Protein AF-A0A958XGV5-F1 (afdb_monomer_lite)

Sequence (196 aa):
MENMLNYFSEVTLFGKSAILPIMLLLLAINLGLTLIHSLQEMKGKLWRYFGAIAGVKIPDSLGFVVFFVLLTLTLWTIGWLAITGNLLFWQLGNSIGLGAVGAVIGARLSDSYFSHIKLDREHYRPNPGLSSTPYYIAEAILLSIVFFPGIIDNLLPVFLGFLSTGLLFILVLPVIGLFRGVAGQERWNPGEPMPF

Radius of gyration: 18.08 Å; chains: 1; bounding box: 47×29×52 Å

pLDDT: mean 95.77, std 3.65, range [76.56, 98.69]

Foldseek 3Di:
DVLQLVLLCQQFPDHSVCRVVVLVVQLCLQLVLLVVQLVLCLVVLLVLLLCQQLQFDDDNVRSCCVSRVVSSVVSSQLSCCLSRCDDPPHRHPSLRNLLSLLLLLLQLQLCQVLQEPVVVVLQSPDRRRNVSNVSSNVSSVVSCNGRVRNCVVRVPSSNNSNVVNNVVSVCSSVVSNVCCVPGGHHHDDHNDDRDD

Structure (mmCIF, N/CA/C/O backbone):
data_AF-A0A958XGV5-F1
#
_entry.id   AF-A0A958XGV5-F1
#
loop_
_atom_site.group_PDB
_atom_site.id
_atom_site.type_symbol
_atom_site.label_atom_id
_atom_site.label_alt_id
_atom_site.label_comp_id
_atom_site.label_asym_id
_atom_site.label_entity_id
_atom_site.label_seq_id
_atom_site.pdbx_PDB_ins_code
_atom_site.Cartn_x
_atom_site.Cartn_y
_atom_site.Cartn_z
_atom_site.occupancy
_atom_site.B_iso_or_equiv
_atom_site.auth_seq_id
_atom_site.auth_comp_id
_atom_site.auth_asym_id
_atom_site.auth_atom_id
_atom_site.pdbx_PDB_model_num
ATOM 1 N N . MET A 1 1 ? -23.077 5.797 11.724 1.00 83.88 1 MET A N 1
ATOM 2 C CA . MET A 1 1 ? -21.985 6.278 12.601 1.00 83.88 1 MET A CA 1
ATOM 3 C C . MET A 1 1 ? -21.816 5.370 13.805 1.00 83.88 1 MET A C 1
ATOM 5 O O . MET A 1 1 ? -20.715 4.886 13.994 1.00 83.88 1 MET A O 1
ATOM 9 N N . GLU A 1 2 ? -22.887 5.063 14.539 1.00 89.56 2 GLU A N 1
ATOM 10 C CA . GLU A 1 2 ? -22.873 4.113 15.666 1.00 89.56 2 GLU A CA 1
ATOM 11 C C . GLU A 1 2 ? -22.195 2.772 15.338 1.00 89.56 2 GLU A C 1
ATOM 13 O O . GLU A 1 2 ? -21.255 2.389 16.020 1.00 89.56 2 GLU A O 1
ATOM 18 N N . ASN A 1 3 ? -22.557 2.140 14.219 1.00 89.06 3 ASN A N 1
ATOM 19 C CA . ASN A 1 3 ? -21.935 0.887 13.772 1.00 89.06 3 ASN A CA 1
ATOM 20 C C . ASN A 1 3 ? -20.406 0.965 13.601 1.00 89.06 3 ASN A C 1
ATOM 22 O O . ASN A 1 3 ? -19.710 0.032 13.983 1.00 89.06 3 ASN A O 1
ATOM 26 N N . MET A 1 4 ? -19.880 2.081 13.076 1.00 91.25 4 MET A N 1
ATOM 27 C CA . MET A 1 4 ? -18.428 2.277 12.916 1.00 91.25 4 MET A CA 1
ATOM 28 C C . MET A 1 4 ? -17.739 2.408 14.274 1.00 91.25 4 MET A C 1
ATOM 30 O O . MET A 1 4 ? -16.666 1.856 14.486 1.00 91.25 4 MET A O 1
ATOM 34 N N . LEU A 1 5 ? -18.373 3.129 15.204 1.00 91.81 5 LEU A N 1
ATOM 35 C CA . LEU A 1 5 ? -17.848 3.309 16.555 1.00 91.81 5 LEU A CA 1
ATOM 36 C C . LEU A 1 5 ? -17.866 1.990 17.334 1.00 91.81 5 LEU A C 1
ATOM 38 O O . LEU A 1 5 ? -16.909 1.707 18.047 1.00 91.81 5 LEU A O 1
ATOM 42 N N . ASN A 1 6 ? -18.914 1.179 17.165 1.00 92.12 6 ASN A N 1
ATOM 43 C CA . ASN A 1 6 ? -19.012 -0.146 17.775 1.00 92.12 6 ASN A CA 1
ATOM 44 C C . ASN A 1 6 ? -17.927 -1.079 17.230 1.00 92.12 6 ASN A C 1
ATOM 46 O O . ASN A 1 6 ? -17.148 -1.597 18.025 1.00 92.12 6 ASN A O 1
ATOM 50 N N . TYR A 1 7 ? -17.793 -1.190 15.902 1.00 93.12 7 TYR A N 1
ATOM 51 C CA . TYR A 1 7 ? -16.706 -1.948 15.273 1.00 93.12 7 TYR A CA 1
ATOM 52 C C . TYR A 1 7 ? -15.342 -1.519 15.825 1.00 93.12 7 TYR A C 1
ATOM 54 O O . TYR A 1 7 ? -14.603 -2.343 16.355 1.00 93.12 7 TYR A O 1
ATOM 62 N N . PHE A 1 8 ? -15.029 -0.220 15.781 1.00 92.06 8 PHE A N 1
ATOM 63 C CA . PHE A 1 8 ? -13.738 0.287 16.245 1.00 92.06 8 PHE A CA 1
ATOM 64 C C . PHE A 1 8 ? -13.510 0.005 17.738 1.00 92.06 8 PHE A C 1
ATOM 66 O O . PHE A 1 8 ? -12.389 -0.300 18.138 1.00 92.06 8 PHE A O 1
ATOM 73 N N . SER A 1 9 ? -14.562 0.064 18.563 1.00 94.00 9 SER A N 1
ATOM 74 C CA . SER A 1 9 ? -14.492 -0.276 19.993 1.00 94.00 9 SER A CA 1
ATOM 75 C C . SER A 1 9 ? -14.148 -1.738 20.252 1.00 94.00 9 SER A C 1
ATOM 77 O O . SER A 1 9 ? -13.501 -2.043 21.246 1.00 94.00 9 SER A O 1
ATOM 79 N N . GLU A 1 10 ? -14.603 -2.631 19.374 1.00 94.19 10 GLU A N 1
ATOM 80 C CA . GLU A 1 10 ? -14.446 -4.075 19.532 1.00 94.19 10 GLU A CA 1
ATOM 81 C C . GLU A 1 10 ? -13.061 -4.545 19.093 1.00 94.19 10 GLU A C 1
ATOM 83 O O . GLU A 1 10 ? -12.522 -5.487 19.664 1.00 94.19 10 GLU A O 1
ATOM 88 N N . VAL A 1 11 ? -12.481 -3.898 18.078 1.00 95.12 11 VAL A N 1
ATOM 89 C CA . VAL A 1 11 ? -11.257 -4.387 17.428 1.00 95.12 11 VAL A CA 1
ATOM 90 C C . VAL A 1 11 ? -9.989 -3.617 17.807 1.00 95.12 11 VAL A C 1
ATOM 92 O O . VAL A 1 11 ? -8.900 -3.998 17.374 1.00 95.12 11 VAL A O 1
ATOM 95 N N . THR A 1 12 ? -10.098 -2.542 18.596 1.00 95.62 12 THR A N 1
ATOM 96 C CA . THR A 1 12 ? -8.954 -1.695 18.980 1.00 95.62 12 THR A CA 1
ATOM 97 C C . THR A 1 12 ? -8.710 -1.654 20.485 1.00 95.62 12 THR A C 1
ATOM 99 O O . THR A 1 12 ? -9.546 -2.051 21.289 1.00 95.62 12 THR A O 1
ATOM 102 N N . LEU A 1 13 ? -7.544 -1.137 20.884 1.00 94.31 13 LEU A N 1
ATOM 103 C CA . LEU A 1 13 ? -7.162 -0.975 22.294 1.00 94.31 13 LEU A CA 1
ATOM 104 C C . LEU A 1 13 ? -7.898 0.153 23.041 1.00 94.31 13 LEU A C 1
ATOM 106 O O . LEU A 1 13 ? -7.651 0.364 24.229 1.00 94.31 13 LEU A O 1
ATOM 110 N N . PHE A 1 14 ? -8.762 0.917 22.366 1.00 91.25 14 PHE A N 1
ATOM 111 C CA . PHE A 1 14 ? -9.361 2.124 22.929 1.00 91.25 14 PHE A CA 1
ATOM 112 C C . PHE A 1 14 ? -10.771 1.889 23.475 1.00 91.25 14 PHE A C 1
ATOM 114 O O . PHE A 1 14 ? -11.653 1.364 22.802 1.00 91.25 14 PHE A O 1
ATOM 121 N N . GLY A 1 15 ? -11.008 2.376 24.695 1.00 80.50 15 GLY A N 1
ATOM 122 C CA . GLY A 1 15 ? -12.342 2.417 25.293 1.00 80.50 15 GLY A CA 1
ATOM 123 C C . GLY A 1 15 ? -13.256 3.468 24.648 1.00 80.50 15 GLY A C 1
ATOM 124 O O . GLY A 1 15 ? -12.800 4.422 24.016 1.00 80.50 15 GLY A O 1
ATOM 125 N N . LYS A 1 16 ? -14.569 3.329 24.880 1.00 81.31 16 LYS A N 1
ATOM 126 C CA . LYS A 1 16 ? -15.649 4.104 24.230 1.00 81.31 16 LYS A CA 1
ATOM 127 C C . LYS A 1 16 ? -15.488 5.632 24.248 1.00 81.31 16 LYS A C 1
ATOM 129 O O . LYS A 1 16 ? -15.964 6.293 23.330 1.00 81.31 16 LYS A O 1
ATOM 134 N N . SER A 1 17 ? -14.821 6.200 25.252 1.00 83.19 17 SER A N 1
ATOM 135 C CA . SER A 1 17 ? -14.686 7.653 25.427 1.00 83.19 17 SER A CA 1
ATOM 136 C C . SER A 1 17 ? -13.740 8.336 24.429 1.00 83.19 17 SER A C 1
ATOM 138 O O . SER A 1 17 ? -13.876 9.538 24.217 1.00 83.19 17 SER A O 1
ATOM 140 N N . ALA A 1 18 ? -12.811 7.605 23.799 1.00 85.00 18 ALA A N 1
ATOM 141 C CA . ALA A 1 18 ? -11.801 8.180 22.899 1.00 85.00 18 ALA A CA 1
ATOM 142 C C . ALA A 1 18 ? -11.912 7.705 21.436 1.00 85.00 18 ALA A C 1
ATOM 144 O O . ALA A 1 18 ? -11.101 8.090 20.598 1.00 85.00 18 ALA A O 1
ATOM 145 N N . ILE A 1 19 ? -12.922 6.897 21.102 1.00 90.81 19 ILE A N 1
ATOM 146 C CA . ILE A 1 19 ? -13.016 6.210 19.804 1.00 90.81 19 ILE A CA 1
ATOM 147 C C . ILE A 1 19 ? -13.096 7.173 18.629 1.00 90.81 19 ILE A C 1
ATOM 149 O O . ILE A 1 19 ? -12.303 7.070 17.701 1.00 90.81 19 ILE A O 1
ATOM 153 N N . LEU A 1 20 ? -14.046 8.109 18.655 1.00 92.44 20 LEU A N 1
ATOM 154 C CA . LEU A 1 20 ? -14.273 9.003 17.523 1.00 92.44 20 LEU A CA 1
ATOM 155 C C . LEU A 1 20 ? -13.036 9.855 17.180 1.00 92.44 20 LEU A C 1
ATOM 157 O O . LEU A 1 20 ? -12.627 9.819 16.019 1.00 92.44 20 LEU A O 1
ATOM 161 N N . PRO A 1 21 ? -12.406 10.592 18.121 1.00 94.31 21 PRO A N 1
ATOM 162 C CA . PRO A 1 21 ? -11.239 11.403 17.777 1.00 94.31 21 PRO A CA 1
ATOM 163 C C . PRO A 1 21 ? -10.060 10.555 17.288 1.00 94.31 21 PRO A C 1
ATOM 165 O O . PRO A 1 21 ? -9.367 10.965 16.361 1.00 94.31 21 PRO A O 1
ATOM 168 N N . ILE A 1 22 ? -9.855 9.360 17.848 1.00 95.25 22 ILE A N 1
ATOM 169 C CA . ILE A 1 22 ? -8.765 8.474 17.428 1.00 95.25 22 ILE A CA 1
ATOM 170 C C . ILE A 1 22 ? -9.035 7.876 16.047 1.00 95.25 22 ILE A C 1
ATOM 172 O O . ILE A 1 22 ? -8.149 7.878 15.198 1.00 95.25 22 ILE A O 1
ATOM 176 N N . MET A 1 23 ? -10.258 7.414 15.790 1.00 95.38 23 MET A N 1
ATOM 177 C CA . MET A 1 23 ? -10.666 6.904 14.483 1.00 95.38 23 MET A CA 1
ATOM 178 C C . MET A 1 23 ? -10.478 7.974 13.399 1.00 95.38 23 MET A C 1
ATOM 180 O O . MET A 1 23 ? -9.897 7.698 12.351 1.00 95.38 23 MET A O 1
ATOM 184 N N . LEU A 1 24 ? -10.905 9.215 13.663 1.00 96.31 24 LEU A N 1
ATOM 185 C CA . LEU A 1 24 ? -10.706 10.341 12.745 1.00 96.31 24 LEU A CA 1
ATOM 186 C C . LEU A 1 24 ? -9.222 10.662 12.534 1.00 96.31 24 LEU A C 1
ATOM 188 O O . LEU A 1 24 ? -8.815 10.925 11.404 1.00 96.31 24 LEU A O 1
ATOM 192 N N . LEU A 1 25 ? -8.409 10.607 13.592 1.00 96.94 25 LEU A N 1
ATOM 193 C CA . LEU A 1 25 ? -6.965 10.807 13.493 1.00 96.94 25 LEU A CA 1
ATOM 194 C C . LEU A 1 25 ? -6.309 9.735 12.615 1.00 96.94 25 LEU A C 1
ATOM 196 O O . LEU A 1 25 ? -5.512 10.070 11.744 1.00 96.94 25 LEU A O 1
ATOM 200 N N . LEU A 1 26 ? -6.665 8.462 12.796 1.00 97.56 26 LEU A N 1
ATOM 201 C CA . LEU A 1 26 ? -6.140 7.367 11.980 1.00 97.56 26 LEU A CA 1
ATOM 202 C C . LEU A 1 26 ? -6.561 7.501 10.516 1.00 97.56 26 LEU A C 1
ATOM 204 O O . LEU A 1 26 ? -5.730 7.301 9.636 1.00 97.56 26 LEU A O 1
ATOM 208 N N . LEU A 1 27 ? -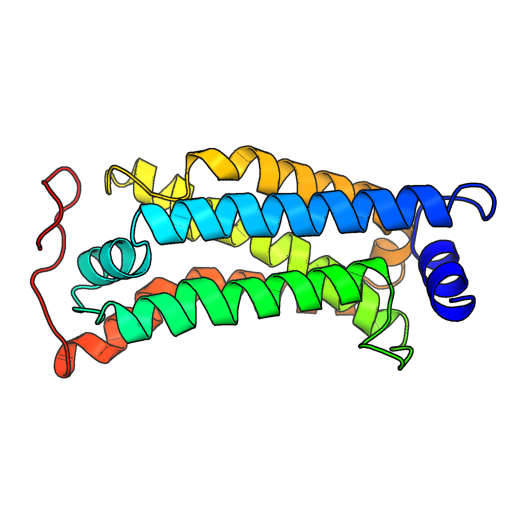7.811 7.895 10.245 1.00 97.12 27 LEU A N 1
ATOM 209 C CA . LEU A 1 27 ? -8.273 8.174 8.881 1.00 97.12 27 LEU A CA 1
ATOM 210 C C . LEU A 1 27 ? -7.487 9.327 8.248 1.00 97.12 27 LEU A C 1
ATOM 212 O O . LEU A 1 27 ? -7.086 9.231 7.090 1.00 97.12 27 LEU A O 1
ATOM 216 N N . ALA A 1 28 ? -7.240 10.400 9.003 1.00 97.81 28 ALA A N 1
ATOM 217 C CA . ALA A 1 28 ? -6.467 11.541 8.529 1.00 97.81 28 ALA A CA 1
ATOM 218 C C . ALA A 1 28 ? -5.004 11.165 8.245 1.00 97.81 28 ALA A C 1
ATOM 220 O O . ALA A 1 28 ? -4.473 11.551 7.204 1.00 97.81 28 ALA A O 1
ATOM 221 N N . ILE A 1 29 ? -4.371 10.381 9.126 1.00 97.62 29 ILE A N 1
ATOM 222 C CA . ILE A 1 29 ? -3.016 9.851 8.920 1.00 97.62 29 ILE A CA 1
ATOM 223 C C . ILE A 1 29 ? -2.989 8.964 7.673 1.00 97.62 29 ILE A C 1
ATOM 225 O O . ILE A 1 29 ? -2.165 9.189 6.790 1.00 97.62 29 ILE A O 1
ATOM 229 N N . ASN A 1 30 ? -3.914 8.011 7.558 1.00 97.69 30 ASN A N 1
ATOM 230 C CA . ASN A 1 30 ? -3.960 7.081 6.435 1.00 97.69 30 ASN A CA 1
ATOM 231 C C . ASN A 1 30 ? -4.154 7.789 5.091 1.00 97.69 30 ASN A C 1
ATOM 233 O O . ASN A 1 30 ? -3.421 7.525 4.133 1.00 97.69 30 ASN A O 1
ATOM 237 N N . LEU A 1 31 ? -5.097 8.732 5.025 1.00 97.12 31 LEU A N 1
ATOM 238 C CA . LEU A 1 31 ? -5.315 9.544 3.834 1.00 97.12 31 LEU A CA 1
ATOM 239 C C . LEU A 1 31 ? -4.086 10.405 3.525 1.00 97.12 31 LEU A C 1
ATOM 241 O O . LEU A 1 31 ? -3.622 10.419 2.388 1.00 97.12 31 LEU A O 1
ATOM 245 N N . GLY A 1 32 ? -3.536 11.089 4.531 1.00 97.62 32 GLY A N 1
ATOM 246 C CA . GLY A 1 32 ? -2.370 11.954 4.377 1.00 97.62 32 GLY A CA 1
ATOM 247 C C . GLY A 1 32 ? -1.156 11.203 3.833 1.00 97.62 32 GLY A C 1
ATOM 248 O O . GLY A 1 32 ? -0.550 11.646 2.860 1.00 97.62 32 GLY A O 1
ATOM 249 N N . LEU A 1 33 ? -0.835 10.039 4.398 1.00 96.62 33 LEU A N 1
ATOM 250 C CA . LEU A 1 33 ? 0.288 9.214 3.949 1.00 96.62 33 LEU A CA 1
ATOM 251 C C . LEU A 1 33 ? 0.056 8.614 2.563 1.00 96.62 33 LEU A C 1
ATOM 253 O O . LEU A 1 33 ? 0.976 8.607 1.745 1.00 96.62 33 LEU A O 1
ATOM 257 N N . THR A 1 34 ? -1.169 8.166 2.269 1.00 96.56 34 THR A N 1
ATOM 258 C CA . THR A 1 34 ? -1.538 7.702 0.924 1.00 96.56 34 THR A CA 1
ATOM 259 C C . THR A 1 34 ? -1.317 8.815 -0.099 1.00 96.56 34 THR A C 1
ATOM 261 O O . THR A 1 34 ? -0.608 8.609 -1.076 1.00 96.56 34 THR A O 1
ATOM 264 N N . LEU A 1 35 ? -1.823 10.025 0.161 1.00 96.31 35 LEU A N 1
ATOM 265 C CA . LEU A 1 35 ? -1.662 11.164 -0.744 1.00 96.31 35 LEU A CA 1
ATOM 266 C C . LEU A 1 35 ? -0.204 11.603 -0.895 1.00 96.31 35 LEU A C 1
ATOM 268 O O . LEU A 1 35 ? 0.230 11.850 -2.016 1.00 96.31 35 LEU A O 1
ATOM 272 N N . ILE A 1 36 ? 0.557 11.706 0.200 1.00 96.25 36 ILE A N 1
ATOM 273 C CA . ILE A 1 36 ? 1.977 12.091 0.151 1.00 96.25 36 ILE A CA 1
ATOM 274 C C . ILE A 1 36 ? 2.740 11.147 -0.774 1.00 96.25 36 ILE A C 1
ATOM 276 O O . ILE A 1 36 ? 3.421 11.605 -1.690 1.00 96.25 36 ILE A O 1
ATOM 280 N N . HIS A 1 37 ? 2.595 9.845 -0.555 1.00 96.25 37 HIS A N 1
ATOM 281 C CA . HIS A 1 37 ? 3.283 8.831 -1.336 1.00 96.25 37 HIS A CA 1
ATOM 282 C C . HIS A 1 37 ? 2.832 8.835 -2.801 1.00 96.25 37 HIS A C 1
ATOM 284 O O . HIS A 1 37 ? 3.659 9.017 -3.690 1.00 96.25 37 HIS A O 1
ATOM 290 N N . SER A 1 38 ? 1.524 8.781 -3.075 1.00 95.69 38 SER A N 1
ATOM 291 C CA . SER A 1 38 ? 1.015 8.781 -4.451 1.00 95.69 38 SER A CA 1
ATOM 292 C C . SER A 1 38 ? 1.407 10.050 -5.219 1.00 95.69 38 SER A C 1
ATOM 294 O O . SER A 1 38 ? 1.725 9.988 -6.406 1.00 95.69 38 SER A O 1
ATOM 296 N N . LEU A 1 39 ? 1.462 11.215 -4.562 1.00 96.88 39 LEU A N 1
ATOM 297 C CA . LEU A 1 39 ? 1.946 12.451 -5.186 1.00 96.88 39 LEU A CA 1
ATOM 298 C C . LEU A 1 39 ? 3.455 12.421 -5.464 1.00 96.88 39 LEU A C 1
ATOM 300 O O . LEU A 1 39 ? 3.885 12.972 -6.481 1.00 96.88 39 LEU A O 1
ATOM 304 N N . GLN A 1 40 ? 4.265 11.815 -4.590 1.00 96.06 40 GLN A N 1
ATOM 305 C CA . GLN A 1 40 ? 5.700 11.622 -4.835 1.00 96.06 40 GLN A CA 1
ATOM 306 C C . GLN A 1 40 ? 5.931 10.710 -6.044 1.00 96.06 40 GLN A C 1
ATOM 308 O O . GLN A 1 40 ? 6.666 11.076 -6.964 1.00 96.06 40 GLN A O 1
ATOM 313 N N . GLU A 1 41 ? 5.238 9.576 -6.094 1.00 95.75 41 GLU A N 1
ATOM 314 C CA . GLU A 1 41 ? 5.326 8.613 -7.191 1.00 95.75 41 GLU A CA 1
ATOM 315 C C . GLU A 1 41 ? 4.833 9.183 -8.521 1.00 95.75 41 GLU A C 1
ATOM 317 O O . GLU A 1 41 ? 5.461 8.969 -9.560 1.00 95.75 41 GLU A O 1
ATOM 322 N N . MET A 1 42 ? 3.753 9.970 -8.497 1.00 96.94 42 MET A N 1
ATOM 323 C CA . MET A 1 42 ? 3.256 10.682 -9.672 1.00 96.94 42 MET A CA 1
ATOM 324 C C . MET A 1 42 ? 4.290 11.681 -10.197 1.00 96.94 42 MET A C 1
ATOM 326 O O . MET A 1 42 ? 4.569 11.707 -11.397 1.00 96.94 42 MET A O 1
ATOM 330 N N . LYS A 1 43 ? 4.884 12.496 -9.313 1.00 96.44 43 LYS A N 1
ATOM 331 C CA . LYS A 1 43 ? 5.908 13.482 -9.697 1.00 96.44 43 LYS A CA 1
ATOM 332 C C . LYS A 1 43 ? 7.156 12.815 -10.271 1.00 96.44 43 LYS A C 1
ATOM 334 O O . LYS A 1 43 ? 7.699 13.305 -11.257 1.00 96.44 43 LYS A O 1
ATOM 339 N N . GLY A 1 44 ? 7.589 11.700 -9.684 1.00 95.19 44 GLY A N 1
ATOM 340 C CA . GLY A 1 44 ? 8.731 10.923 -10.169 1.00 95.19 44 GLY A CA 1
ATOM 341 C C . GLY A 1 44 ? 8.401 9.926 -11.282 1.00 95.19 44 GLY A C 1
ATOM 342 O O . GLY A 1 44 ? 9.292 9.199 -11.711 1.00 95.19 44 GLY A O 1
ATOM 343 N N . LYS A 1 45 ? 7.148 9.888 -11.762 1.00 96.88 45 LYS A N 1
ATOM 344 C CA . LYS A 1 45 ? 6.660 8.977 -12.808 1.00 96.88 45 LYS A CA 1
ATOM 345 C C . LYS A 1 45 ? 7.047 7.516 -12.546 1.00 96.88 45 LYS A C 1
ATOM 347 O O . LYS A 1 45 ? 7.669 6.878 -13.397 1.00 96.88 45 LYS A O 1
ATOM 352 N N . LEU A 1 46 ? 6.659 6.976 -11.389 1.00 96.88 46 LEU A N 1
ATOM 353 C CA . LEU A 1 46 ? 7.009 5.616 -10.944 1.00 96.88 46 LEU A CA 1
ATOM 354 C C . LEU A 1 46 ? 6.765 4.530 -12.007 1.00 96.88 46 LEU A C 1
ATOM 356 O O . LEU A 1 46 ? 7.556 3.603 -12.151 1.00 96.88 46 LEU A O 1
ATOM 360 N N . TRP A 1 47 ? 5.714 4.660 -12.816 1.00 97.44 47 TRP A N 1
ATOM 361 C CA . TRP A 1 47 ? 5.448 3.718 -13.906 1.00 97.44 47 TRP A CA 1
ATOM 362 C C . TRP A 1 47 ? 6.585 3.645 -14.933 1.00 97.44 47 TRP A C 1
ATOM 364 O O . TRP A 1 47 ? 6.885 2.565 -15.433 1.00 97.44 47 TRP A O 1
ATOM 374 N N . ARG A 1 48 ? 7.255 4.763 -15.243 1.00 97.25 48 ARG A N 1
ATOM 375 C CA . ARG A 1 48 ? 8.440 4.757 -16.114 1.00 97.25 48 ARG A CA 1
ATOM 376 C C . ARG A 1 48 ? 9.616 4.093 -15.422 1.00 97.25 48 ARG A C 1
ATOM 378 O O . ARG A 1 48 ? 10.311 3.318 -16.061 1.00 97.25 48 ARG A O 1
ATOM 385 N N . TYR A 1 49 ? 9.787 4.357 -14.128 1.00 97.81 49 TYR A N 1
ATOM 386 C CA . TYR A 1 49 ? 10.825 3.742 -13.304 1.00 97.81 49 TYR A CA 1
ATOM 387 C C . TYR A 1 49 ? 10.697 2.207 -13.306 1.00 97.81 49 TYR A C 1
ATOM 389 O O . TYR A 1 49 ? 11.627 1.510 -13.706 1.00 97.81 49 TYR A O 1
ATOM 397 N N . PHE A 1 50 ? 9.519 1.661 -12.986 1.00 97.81 50 PHE A N 1
ATOM 398 C CA . PHE A 1 50 ? 9.287 0.213 -13.056 1.00 97.81 50 PHE A CA 1
ATOM 399 C C . PHE A 1 5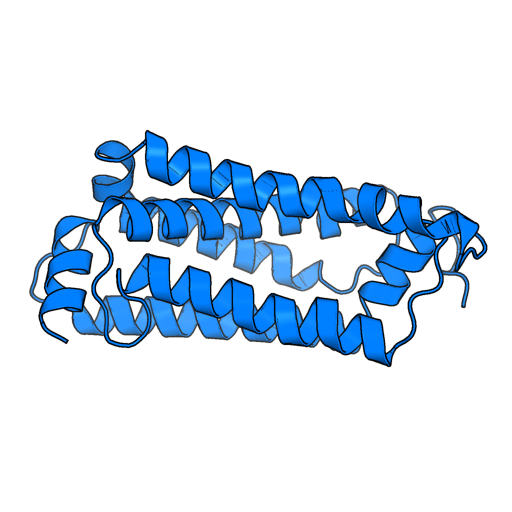0 ? 9.318 -0.337 -14.479 1.00 97.81 50 PHE A C 1
ATOM 401 O O . PHE A 1 50 ? 9.852 -1.421 -14.708 1.00 97.81 50 PHE A O 1
ATOM 408 N N . GLY A 1 51 ? 8.778 0.409 -15.444 1.00 97.81 51 GLY A N 1
ATOM 409 C CA . GLY A 1 51 ? 8.842 0.052 -16.855 1.00 97.81 51 GLY A CA 1
ATOM 410 C C . GLY A 1 51 ? 10.282 -0.100 -17.346 1.00 97.81 51 GLY A C 1
ATOM 411 O O . GLY A 1 51 ? 10.616 -1.094 -17.984 1.00 97.81 51 GLY A O 1
ATOM 412 N N . ALA A 1 52 ? 11.175 0.823 -16.993 1.00 97.69 52 ALA A N 1
ATOM 413 C CA . ALA A 1 52 ? 12.593 0.763 -17.336 1.00 97.69 52 ALA A CA 1
ATOM 414 C C . ALA A 1 52 ? 13.274 -0.477 -16.734 1.00 97.69 52 ALA A C 1
ATOM 416 O O . ALA A 1 52 ? 13.965 -1.200 -17.448 1.00 97.69 52 ALA A O 1
ATOM 417 N N . ILE A 1 53 ? 13.001 -0.796 -15.465 1.00 97.88 53 ILE A N 1
ATOM 418 C CA . ILE A 1 53 ? 13.525 -2.006 -14.806 1.00 97.88 53 ILE A CA 1
ATOM 419 C C . ILE A 1 53 ? 13.020 -3.280 -15.504 1.00 97.88 53 ILE A C 1
ATOM 421 O O . ILE A 1 53 ? 13.791 -4.191 -15.810 1.00 97.88 53 ILE A O 1
ATOM 425 N N . ALA A 1 54 ? 11.724 -3.345 -15.814 1.00 97.69 54 ALA A N 1
ATOM 426 C CA . ALA A 1 54 ? 11.118 -4.504 -16.465 1.00 97.69 54 ALA A CA 1
ATOM 427 C C . ALA A 1 54 ? 11.479 -4.628 -17.964 1.00 97.69 54 ALA A C 1
ATOM 429 O O . ALA A 1 54 ? 11.420 -5.727 -18.535 1.00 97.69 54 ALA A O 1
ATOM 430 N N . GLY A 1 55 ? 11.894 -3.528 -18.599 1.00 97.56 55 GLY A N 1
ATOM 431 C CA . GLY A 1 55 ? 12.118 -3.419 -20.043 1.00 97.56 55 GLY A CA 1
ATOM 432 C C . GLY A 1 55 ? 10.824 -3.224 -20.832 1.00 97.56 55 GLY A C 1
ATOM 433 O O . GLY A 1 55 ? 10.677 -3.792 -21.913 1.00 97.56 55 GLY A O 1
ATOM 434 N N . VAL A 1 56 ? 9.872 -2.474 -20.274 1.00 97.62 56 VAL A N 1
ATOM 435 C CA . VAL A 1 56 ? 8.553 -2.185 -20.849 1.00 97.62 56 VAL A CA 1
ATOM 436 C C . VAL A 1 56 ? 8.265 -0.688 -20.829 1.00 97.62 56 VAL A C 1
ATOM 438 O O . VAL A 1 56 ? 8.309 -0.045 -19.784 1.00 97.62 56 VAL A O 1
ATOM 441 N N . LYS A 1 57 ? 7.911 -0.130 -21.984 1.00 96.88 57 LYS A N 1
ATOM 442 C CA . LYS A 1 57 ? 7.509 1.265 -22.126 1.00 96.88 57 LYS A CA 1
ATOM 443 C C . LYS A 1 57 ? 6.050 1.433 -21.718 1.00 96.88 57 LYS A C 1
ATOM 445 O O . LYS A 1 57 ? 5.144 1.055 -22.457 1.00 96.88 57 LYS A O 1
ATOM 450 N N . ILE A 1 58 ? 5.814 2.035 -20.554 1.00 96.88 58 ILE A N 1
ATOM 451 C CA . ILE A 1 58 ? 4.461 2.327 -20.062 1.00 96.88 58 ILE A CA 1
ATOM 452 C C . ILE A 1 58 ? 4.057 3.749 -20.493 1.00 96.88 58 ILE A C 1
ATOM 454 O O . ILE A 1 58 ? 4.723 4.708 -20.090 1.00 96.88 58 ILE A O 1
ATOM 458 N N . PRO A 1 59 ? 2.982 3.925 -21.289 1.00 96.50 59 PRO A N 1
ATOM 459 C CA . PRO A 1 59 ? 2.481 5.249 -21.657 1.00 96.50 59 PRO A CA 1
ATOM 460 C C . PRO A 1 59 ? 2.076 6.073 -20.430 1.00 96.50 59 PRO A C 1
ATOM 462 O O . PRO A 1 59 ? 1.482 5.534 -19.499 1.00 96.50 59 PRO A O 1
ATOM 465 N N . ASP A 1 60 ? 2.322 7.388 -20.449 1.00 96.94 60 ASP A N 1
ATOM 466 C CA . ASP A 1 60 ? 2.049 8.256 -19.290 1.00 96.94 60 ASP A CA 1
ATOM 467 C C . ASP A 1 60 ? 0.574 8.273 -18.879 1.00 96.94 60 ASP A C 1
ATOM 469 O O . ASP A 1 60 ? 0.284 8.303 -17.688 1.00 96.94 60 ASP A O 1
ATOM 473 N N . SER A 1 61 ? -0.356 8.200 -19.833 1.00 97.69 61 SER A N 1
ATOM 474 C CA . SER A 1 61 ? -1.790 8.131 -19.535 1.00 97.69 61 SER A CA 1
ATOM 475 C C . SER A 1 61 ? -2.156 6.852 -18.778 1.00 97.69 61 SER A C 1
ATOM 477 O O . SER A 1 61 ? -2.845 6.915 -17.763 1.00 97.69 61 SER A O 1
ATOM 479 N N . LEU A 1 62 ? -1.657 5.699 -19.234 1.00 97.00 62 LEU A N 1
ATOM 480 C CA . LEU A 1 62 ? -1.886 4.412 -18.577 1.00 97.00 62 LEU A CA 1
ATOM 481 C C . LEU A 1 62 ? -1.208 4.366 -17.205 1.00 97.00 62 LEU A C 1
ATOM 483 O O . LEU A 1 62 ? -1.828 3.967 -16.223 1.00 97.00 62 LEU A O 1
ATOM 487 N N . GLY A 1 63 ? 0.048 4.811 -17.140 1.00 96.50 63 GLY A N 1
ATOM 488 C CA . GLY A 1 63 ? 0.821 4.893 -15.909 1.00 96.50 63 GLY A CA 1
ATOM 489 C C . GLY A 1 63 ? 0.132 5.750 -14.849 1.00 96.50 63 GLY A C 1
ATOM 490 O O . GLY A 1 63 ? -0.049 5.300 -13.723 1.00 96.50 63 GLY A O 1
ATOM 491 N N . PHE A 1 64 ? -0.340 6.939 -15.228 1.00 97.31 64 PHE A N 1
ATOM 492 C CA . PHE A 1 64 ? -1.109 7.818 -14.350 1.00 97.31 64 PHE A CA 1
ATOM 493 C C . PHE A 1 64 ? -2.405 7.159 -13.857 1.00 97.31 64 PHE A C 1
ATOM 495 O O . PHE A 1 64 ? -2.688 7.166 -12.661 1.00 97.31 64 PHE A O 1
ATOM 502 N N . VAL A 1 65 ? -3.191 6.549 -14.747 1.00 98.00 65 VAL A N 1
ATOM 503 C CA . VAL A 1 65 ? -4.448 5.896 -14.346 1.00 98.00 65 VAL A CA 1
ATOM 504 C C . VAL A 1 65 ? -4.186 4.746 -13.370 1.00 98.00 65 VAL A C 1
ATOM 506 O O . VAL A 1 65 ? -4.838 4.673 -12.334 1.00 98.00 65 VAL A O 1
ATOM 509 N N . VAL A 1 66 ? -3.227 3.867 -13.662 1.00 95.88 66 VAL A N 1
ATOM 510 C CA . VAL A 1 66 ? -2.987 2.659 -12.859 1.00 95.88 66 VAL A CA 1
ATOM 511 C C . VAL A 1 66 ? -2.249 2.974 -11.558 1.00 95.88 66 VAL A C 1
ATOM 513 O O . VAL A 1 66 ? -2.739 2.640 -10.481 1.00 95.88 66 VAL A O 1
ATOM 516 N N . PHE A 1 67 ? -1.088 3.626 -11.641 1.00 94.94 67 PHE A N 1
ATOM 517 C CA . PHE A 1 67 ? -0.200 3.816 -10.490 1.00 94.94 67 PHE A CA 1
ATOM 518 C C . PHE A 1 67 ? -0.602 4.991 -9.609 1.00 94.94 67 PHE A C 1
ATOM 520 O O . PHE A 1 67 ? -0.312 4.974 -8.421 1.00 94.94 67 PHE A O 1
ATOM 527 N N . PHE A 1 68 ? -1.276 6.004 -10.157 1.00 95.75 68 PHE A N 1
ATOM 528 C CA . PHE A 1 68 ? -1.763 7.114 -9.346 1.00 95.75 68 PHE A CA 1
ATOM 529 C C . PHE A 1 68 ? -3.237 6.933 -8.997 1.00 95.75 68 PHE A C 1
ATOM 531 O O . PHE A 1 68 ? -3.556 6.705 -7.834 1.00 95.75 68 PHE A O 1
ATOM 538 N N . VAL A 1 69 ? -4.147 6.987 -9.973 1.00 97.50 69 VAL A N 1
ATOM 539 C CA . VAL A 1 69 ? -5.593 7.048 -9.682 1.00 97.50 69 VAL A CA 1
ATOM 540 C C . VAL A 1 69 ? -6.100 5.764 -9.020 1.00 97.50 69 VAL A C 1
ATOM 542 O O . VAL A 1 69 ? -6.637 5.816 -7.912 1.00 97.50 69 VAL A O 1
ATOM 545 N N . LEU A 1 70 ? -5.925 4.612 -9.672 1.00 96.31 70 LEU A N 1
ATOM 546 C CA . LEU A 1 70 ? -6.455 3.339 -9.178 1.00 96.31 70 LEU A CA 1
ATOM 547 C C . LEU A 1 70 ? -5.780 2.911 -7.876 1.00 96.31 70 LEU A C 1
ATOM 549 O O . LEU A 1 70 ? -6.477 2.508 -6.944 1.00 96.31 70 LEU A O 1
ATOM 553 N N . LEU A 1 71 ? -4.454 3.038 -7.779 1.00 94.31 71 LEU A N 1
ATOM 554 C CA . LEU A 1 71 ? -3.728 2.679 -6.562 1.00 94.31 71 LEU A CA 1
ATOM 555 C C . LEU A 1 71 ? -4.119 3.575 -5.376 1.00 94.31 71 LEU A C 1
ATOM 557 O O . LEU A 1 71 ? -4.414 3.048 -4.306 1.00 94.31 71 LEU A O 1
ATOM 561 N N . THR A 1 72 ? -4.226 4.898 -5.569 1.00 96.38 72 THR A N 1
ATOM 562 C CA . THR A 1 72 ? -4.661 5.832 -4.510 1.00 96.38 72 THR A CA 1
ATOM 563 C C . THR A 1 72 ? -6.053 5.477 -4.001 1.00 96.38 72 THR A C 1
ATOM 565 O O . THR A 1 72 ? -6.258 5.346 -2.795 1.00 96.38 72 THR A O 1
ATOM 568 N N . LEU A 1 73 ? -7.015 5.290 -4.911 1.00 97.00 73 LEU A N 1
ATOM 569 C CA . LEU A 1 73 ? -8.390 4.951 -4.542 1.00 97.00 73 LEU A CA 1
ATOM 570 C C . LEU A 1 73 ? -8.472 3.592 -3.844 1.00 97.00 73 LEU A C 1
ATOM 572 O O . LEU A 1 73 ? -9.212 3.451 -2.872 1.00 97.00 73 LEU A O 1
ATOM 576 N N . THR A 1 74 ? -7.696 2.609 -4.303 1.00 96.38 74 THR A N 1
ATOM 577 C CA . THR A 1 74 ? -7.652 1.268 -3.707 1.00 96.38 74 THR A CA 1
ATOM 578 C C . THR A 1 74 ? -7.082 1.317 -2.294 1.00 96.38 74 THR A C 1
ATOM 580 O O . THR A 1 74 ? -7.728 0.845 -1.361 1.00 96.38 74 THR A O 1
ATOM 583 N N . LEU A 1 75 ? -5.912 1.936 -2.106 1.00 95.50 75 LEU A N 1
ATOM 584 C CA . LEU A 1 75 ? -5.266 2.049 -0.796 1.00 95.50 75 LEU A CA 1
ATOM 585 C C . LEU A 1 75 ? -6.121 2.852 0.187 1.00 95.50 75 LEU A C 1
ATOM 587 O O . LEU A 1 75 ? -6.260 2.449 1.340 1.00 95.50 75 LEU A O 1
ATOM 591 N N . TRP A 1 76 ? -6.748 3.937 -0.275 1.00 95.94 76 TRP A N 1
ATOM 592 C CA . TRP A 1 76 ? -7.659 4.720 0.554 1.00 95.94 76 TRP A CA 1
ATOM 593 C C . TRP A 1 76 ? -8.912 3.930 0.940 1.00 95.94 76 TRP A C 1
ATOM 595 O O . TRP A 1 76 ? -9.308 3.945 2.102 1.00 95.94 76 TRP A O 1
ATOM 605 N N . THR A 1 77 ? -9.510 3.189 0.004 1.00 96.31 77 THR A N 1
ATOM 606 C CA . THR A 1 77 ? -10.691 2.358 0.284 1.00 96.31 77 THR A CA 1
ATOM 607 C C . THR A 1 77 ? -10.361 1.256 1.289 1.00 96.31 77 THR A C 1
ATOM 609 O O . THR A 1 77 ? -11.117 1.042 2.232 1.00 96.31 77 THR A O 1
ATOM 612 N N . ILE A 1 78 ? -9.218 0.581 1.140 1.00 97.44 78 ILE A N 1
ATOM 613 C CA . ILE A 1 78 ? -8.776 -0.456 2.083 1.00 97.44 78 ILE A CA 1
ATOM 614 C C . ILE A 1 78 ? -8.458 0.159 3.455 1.00 97.44 78 ILE A C 1
ATOM 616 O O . ILE A 1 78 ? -8.859 -0.401 4.470 1.00 97.44 78 ILE A O 1
ATOM 620 N N . GLY A 1 79 ? -7.808 1.326 3.511 1.00 97.44 79 GLY A N 1
ATOM 621 C CA . GLY A 1 79 ? -7.562 2.048 4.764 1.00 97.44 79 GLY A CA 1
ATOM 622 C C . GLY A 1 79 ? -8.848 2.487 5.465 1.00 97.44 79 GLY A C 1
ATOM 623 O O . GLY A 1 79 ? -9.006 2.293 6.671 1.00 97.44 79 GLY A O 1
ATOM 624 N N . TRP A 1 80 ? -9.814 2.993 4.698 1.00 96.75 80 TRP A N 1
ATOM 625 C CA . TRP A 1 80 ? -11.152 3.309 5.187 1.00 96.75 80 TRP A CA 1
ATOM 626 C C . TRP A 1 80 ? -11.843 2.073 5.770 1.00 96.75 80 TRP A C 1
ATOM 628 O O . TRP A 1 80 ? -12.374 2.133 6.878 1.00 96.75 80 TRP A O 1
ATOM 638 N N . LEU A 1 81 ? -11.809 0.946 5.055 1.00 97.31 81 LEU A N 1
ATOM 639 C CA . LEU A 1 81 ? -12.380 -0.325 5.503 1.00 97.31 81 LEU A CA 1
ATOM 640 C C . LEU A 1 81 ? -11.720 -0.837 6.783 1.00 97.31 81 LEU A C 1
ATOM 642 O O . LEU A 1 81 ? -12.421 -1.240 7.707 1.00 97.31 81 LEU A O 1
ATOM 646 N N . ALA A 1 82 ? -10.391 -0.781 6.848 1.00 97.44 82 ALA A N 1
ATOM 647 C CA . ALA A 1 82 ? -9.611 -1.199 8.005 1.00 97.44 82 ALA A CA 1
ATOM 648 C C . ALA A 1 82 ? -10.032 -0.439 9.268 1.00 97.44 82 ALA A C 1
ATOM 650 O O . ALA A 1 82 ? -10.257 -1.037 10.322 1.00 97.44 82 ALA A O 1
ATOM 651 N N . ILE A 1 83 ? -10.183 0.883 9.137 1.00 96.94 83 ILE A N 1
ATOM 652 C CA . ILE A 1 83 ? -10.451 1.772 10.265 1.00 96.94 83 ILE A CA 1
ATOM 653 C C . ILE A 1 83 ? -11.937 1.813 10.626 1.00 96.94 83 ILE A C 1
ATOM 655 O O . ILE A 1 83 ? -12.271 1.850 11.802 1.00 96.94 83 ILE A O 1
ATOM 659 N N . THR A 1 84 ? -12.849 1.796 9.657 1.00 95.94 84 THR A N 1
ATOM 660 C CA . THR A 1 84 ? -14.285 1.989 9.934 1.00 95.94 84 THR A CA 1
ATOM 661 C C . THR A 1 84 ? -15.094 0.698 9.985 1.00 95.94 84 THR A C 1
ATOM 663 O O . THR A 1 84 ? -16.218 0.726 10.482 1.00 95.94 84 THR A O 1
ATOM 666 N N . GLY A 1 85 ? -14.572 -0.405 9.438 1.00 94.88 85 GLY A N 1
ATOM 667 C CA . GLY A 1 85 ? -15.322 -1.651 9.255 1.00 94.88 85 GLY A CA 1
ATOM 668 C C . GLY A 1 85 ? -16.432 -1.548 8.203 1.00 94.88 85 GLY A C 1
ATOM 669 O O . GLY A 1 85 ? -17.221 -2.476 8.045 1.00 94.88 85 GLY A O 1
ATOM 670 N N . ASN A 1 86 ? -16.515 -0.435 7.466 1.00 94.12 86 ASN A N 1
ATOM 671 C CA . ASN A 1 86 ? -17.627 -0.142 6.569 1.00 94.12 86 ASN A CA 1
ATOM 672 C C . ASN A 1 86 ? -17.165 0.107 5.135 1.00 94.12 86 ASN A C 1
ATOM 674 O O . ASN A 1 86 ? -16.189 0.816 4.902 1.00 94.12 86 ASN A O 1
ATOM 678 N N . LEU A 1 87 ? -17.952 -0.365 4.166 1.00 91.50 87 LEU A N 1
ATOM 679 C CA . LEU A 1 87 ? -17.883 0.109 2.786 1.00 91.50 87 LEU A CA 1
ATOM 680 C C . LEU A 1 87 ? -19.029 1.087 2.547 1.00 91.50 87 LEU A C 1
ATOM 682 O O . LEU A 1 87 ? -20.192 0.684 2.494 1.00 91.50 87 LEU A O 1
ATOM 686 N N . LEU A 1 88 ? -18.711 2.374 2.395 1.00 84.62 88 LEU A N 1
ATOM 687 C CA . LEU A 1 88 ? -19.712 3.437 2.267 1.00 84.62 88 LEU A CA 1
ATOM 688 C C . LEU A 1 88 ? -20.710 3.401 3.446 1.00 84.62 88 LEU A C 1
ATOM 690 O O . LEU A 1 88 ? -20.354 3.732 4.576 1.00 84.62 88 LEU A O 1
ATOM 694 N N . PHE A 1 89 ? -21.948 2.973 3.192 1.00 82.81 89 PHE A N 1
ATOM 695 C CA . PHE A 1 89 ? -23.034 2.898 4.175 1.00 82.81 89 PHE A CA 1
ATOM 696 C C . PHE A 1 89 ? -23.248 1.492 4.759 1.00 82.81 89 PHE A C 1
ATOM 698 O O . PHE A 1 89 ? -24.144 1.307 5.579 1.00 82.81 89 PHE A O 1
ATOM 705 N N . TRP A 1 90 ? -22.462 0.501 4.332 1.00 87.75 90 TRP A N 1
ATOM 706 C CA . TRP A 1 90 ? -22.688 -0.911 4.627 1.00 87.75 90 TRP A CA 1
ATOM 707 C C . TRP A 1 90 ? -21.658 -1.392 5.645 1.00 87.75 90 TRP A C 1
ATOM 709 O O . TRP A 1 90 ? -20.455 -1.285 5.401 1.00 87.75 90 TRP A O 1
ATOM 719 N N . GLN A 1 91 ? -22.130 -1.920 6.777 1.00 89.00 91 GLN A N 1
ATOM 720 C CA . GLN A 1 91 ? -21.254 -2.544 7.764 1.00 89.00 91 GLN A CA 1
ATOM 721 C C . GLN A 1 91 ? -20.808 -3.908 7.261 1.00 89.00 91 GLN A C 1
ATOM 723 O O . GLN A 1 91 ? -21.629 -4.768 6.941 1.00 89.00 91 GLN A O 1
ATOM 728 N N . LEU A 1 92 ? -19.496 -4.086 7.189 1.00 85.75 92 LEU A N 1
ATOM 729 C CA . LEU A 1 92 ? -18.873 -5.340 6.822 1.00 85.75 92 LEU A CA 1
ATOM 730 C C . LEU A 1 92 ? -18.420 -6.006 8.121 1.00 85.75 92 LEU A C 1
ATOM 732 O O . LEU A 1 92 ? -17.909 -5.342 9.018 1.00 85.75 92 LEU A O 1
ATOM 736 N N . GLY A 1 93 ? -18.689 -7.305 8.272 1.00 89.31 93 GLY A N 1
ATOM 737 C CA . GLY A 1 93 ? -18.387 -8.014 9.518 1.00 89.31 93 GLY A CA 1
ATOM 738 C C . GLY A 1 93 ? -16.921 -7.857 9.936 1.00 89.31 93 GLY A C 1
ATOM 739 O O . GLY A 1 93 ? -16.053 -7.644 9.086 1.00 89.31 93 GLY A O 1
ATOM 740 N N . ASN A 1 94 ? -16.639 -8.001 11.234 1.00 94.00 94 ASN A N 1
ATOM 741 C CA . ASN A 1 94 ? -15.328 -7.694 11.823 1.00 94.00 94 ASN A CA 1
ATOM 742 C C . ASN A 1 94 ? -14.158 -8.362 11.080 1.00 94.00 94 ASN A C 1
ATOM 744 O O . ASN A 1 94 ? -13.112 -7.743 10.896 1.00 94.00 94 ASN A O 1
ATOM 748 N N . SER A 1 95 ? -14.352 -9.580 10.564 1.00 96.06 95 SER A N 1
ATOM 749 C CA . SER A 1 95 ? -13.350 -10.294 9.768 1.00 96.06 95 SER A CA 1
ATOM 750 C C . SER A 1 95 ? -12.932 -9.553 8.493 1.00 96.06 95 SER A C 1
ATOM 752 O O . SER A 1 95 ? -11.762 -9.597 8.132 1.00 96.06 95 SER A O 1
ATOM 754 N N . ILE A 1 96 ? -13.845 -8.857 7.809 1.00 96.38 96 ILE A N 1
ATOM 755 C CA . ILE A 1 96 ? -13.513 -8.089 6.599 1.00 96.38 96 ILE A CA 1
ATOM 756 C C . ILE A 1 96 ? -12.724 -6.833 6.970 1.00 96.38 96 ILE A C 1
ATOM 758 O O . ILE A 1 96 ? -11.704 -6.556 6.343 1.00 96.38 96 ILE A O 1
ATOM 762 N N . GLY A 1 97 ? -13.155 -6.103 8.004 1.00 96.88 97 GLY A N 1
ATOM 763 C CA . GLY A 1 97 ? -12.431 -4.928 8.498 1.00 96.88 97 GLY A CA 1
ATOM 764 C C . GLY A 1 97 ? -11.011 -5.279 8.954 1.00 96.88 97 GLY A C 1
ATOM 765 O O . GLY A 1 97 ? -10.043 -4.650 8.534 1.00 96.88 97 GLY A O 1
ATOM 766 N N . LEU A 1 98 ? -10.851 -6.365 9.711 1.00 98.25 98 LEU A N 1
ATOM 767 C CA . LEU A 1 98 ? -9.539 -6.846 10.155 1.00 98.25 98 LEU A CA 1
ATOM 768 C C . LEU A 1 98 ? -8.706 -7.449 9.017 1.00 98.25 98 LEU A C 1
ATOM 770 O O . LEU A 1 98 ? -7.490 -7.261 8.975 1.00 98.25 98 LEU A O 1
ATOM 774 N N . GLY A 1 99 ? -9.342 -8.087 8.034 1.00 98.50 99 GLY A N 1
ATOM 775 C CA . GLY A 1 99 ? -8.680 -8.438 6.779 1.00 98.50 99 GLY A CA 1
ATOM 776 C C . GLY A 1 99 ? -8.137 -7.204 6.056 1.00 98.50 99 GLY A C 1
ATOM 777 O O . GLY A 1 99 ? -6.999 -7.214 5.592 1.00 98.50 99 GLY A O 1
ATOM 778 N N . ALA A 1 100 ? -8.890 -6.103 6.036 1.00 98.44 100 ALA A N 1
ATOM 779 C CA . ALA A 1 100 ? -8.423 -4.837 5.486 1.00 98.44 100 ALA A CA 1
ATOM 780 C C . ALA A 1 100 ? -7.270 -4.230 6.309 1.00 98.44 100 ALA A C 1
ATOM 782 O O . ALA A 1 100 ? -6.324 -3.726 5.710 1.00 98.44 100 ALA A O 1
ATOM 783 N N . VAL A 1 101 ? -7.267 -4.343 7.647 1.00 98.62 101 VAL A N 1
ATOM 784 C CA . VAL A 1 101 ? -6.109 -3.959 8.489 1.00 98.62 101 VAL A CA 1
ATOM 785 C C . VAL A 1 101 ? -4.856 -4.720 8.057 1.00 98.62 101 VAL A C 1
ATOM 787 O O . VAL A 1 101 ? -3.824 -4.106 7.778 1.00 98.62 101 VAL A O 1
ATOM 790 N N . GLY A 1 102 ? -4.959 -6.047 7.933 1.00 98.69 102 GLY A N 1
ATOM 791 C CA . GLY A 1 102 ? -3.875 -6.882 7.420 1.00 98.69 102 GLY A CA 1
ATOM 792 C C . GLY A 1 102 ? -3.412 -6.438 6.033 1.00 98.69 102 GLY A C 1
ATOM 793 O O . GLY A 1 102 ? -2.215 -6.291 5.800 1.00 98.69 102 GLY A O 1
ATOM 794 N N . ALA A 1 103 ? -4.356 -6.145 5.137 1.00 98.69 103 ALA A N 1
ATOM 795 C CA . ALA A 1 103 ? -4.075 -5.667 3.789 1.00 98.69 103 ALA A CA 1
ATOM 796 C C . ALA A 1 103 ? -3.329 -4.322 3.768 1.00 98.69 103 ALA A C 1
ATOM 798 O O . ALA A 1 103 ? -2.377 -4.190 2.998 1.00 98.69 103 ALA A O 1
ATOM 799 N N . VAL A 1 104 ? -3.681 -3.350 4.621 1.00 98.50 104 VAL A N 1
ATOM 800 C CA . VAL A 1 104 ? -2.914 -2.094 4.736 1.00 98.50 104 VAL A CA 1
ATOM 801 C C . VAL A 1 104 ? -1.493 -2.384 5.210 1.00 98.50 104 VAL A C 1
ATOM 803 O O . VAL A 1 104 ? -0.544 -1.942 4.570 1.00 98.50 104 VAL A O 1
ATOM 806 N N . ILE A 1 105 ? -1.324 -3.161 6.286 1.00 98.69 105 ILE A N 1
ATOM 807 C CA . ILE A 1 105 ? 0.004 -3.502 6.828 1.00 98.69 105 ILE A CA 1
ATOM 808 C C . ILE A 1 105 ? 0.864 -4.189 5.757 1.00 98.69 105 ILE A C 1
ATOM 810 O O . ILE A 1 105 ? 2.004 -3.783 5.522 1.00 98.69 105 ILE A O 1
ATOM 814 N N . GLY A 1 106 ? 0.302 -5.190 5.073 1.00 98.56 106 GLY A N 1
ATOM 815 C CA . GLY A 1 106 ? 0.961 -5.906 3.985 1.00 98.56 106 GLY A CA 1
ATOM 816 C C . GLY A 1 106 ? 1.374 -4.968 2.858 1.00 98.56 106 GLY A C 1
ATOM 817 O O . GLY A 1 106 ? 2.534 -4.992 2.449 1.00 98.56 106 GLY A O 1
ATOM 818 N N . ALA A 1 107 ? 0.476 -4.080 2.423 1.00 98.12 107 ALA A N 1
ATOM 819 C CA . ALA A 1 107 ? 0.747 -3.098 1.378 1.00 98.12 107 ALA A CA 1
ATOM 820 C C . ALA A 1 107 ? 1.898 -2.167 1.774 1.00 98.12 107 ALA A C 1
ATOM 822 O O . ALA A 1 107 ? 2.875 -2.068 1.045 1.00 98.12 107 ALA A O 1
ATOM 823 N N . ARG A 1 108 ? 1.840 -1.546 2.958 1.00 97.94 108 ARG A N 1
ATOM 824 C CA . ARG A 1 108 ? 2.857 -0.586 3.417 1.00 97.94 108 ARG A CA 1
ATOM 825 C C . ARG A 1 108 ? 4.247 -1.198 3.526 1.00 97.94 108 ARG A C 1
ATOM 827 O O . ARG A 1 108 ? 5.220 -0.579 3.096 1.00 97.94 108 ARG A O 1
ATOM 834 N N . LEU A 1 109 ? 4.349 -2.393 4.106 1.00 98.50 109 LEU A N 1
ATOM 835 C CA . LEU A 1 109 ? 5.638 -3.051 4.317 1.00 98.50 109 LEU A CA 1
ATOM 836 C C . LEU A 1 109 ? 6.216 -3.607 3.014 1.00 98.50 109 LEU A C 1
ATOM 838 O O . LEU A 1 109 ? 7.406 -3.426 2.747 1.00 98.50 109 LEU A O 1
ATOM 842 N N . SER A 1 110 ? 5.388 -4.272 2.204 1.00 98.25 110 SER A N 1
ATOM 843 C CA . SER A 1 110 ? 5.838 -4.860 0.941 1.00 98.25 110 SER A CA 1
ATOM 844 C C . SER A 1 110 ? 6.197 -3.798 -0.088 1.00 98.25 110 SER A C 1
ATOM 846 O O . SER A 1 110 ? 7.245 -3.919 -0.710 1.00 98.25 110 SER A O 1
ATOM 848 N N . ASP A 1 111 ? 5.414 -2.730 -0.206 1.00 97.62 111 ASP A N 1
ATOM 849 C CA . ASP A 1 111 ? 5.737 -1.602 -1.068 1.00 97.62 111 ASP A CA 1
ATOM 850 C C . ASP A 1 111 ? 7.048 -0.932 -0.634 1.00 97.62 111 ASP A C 1
ATOM 852 O O . ASP A 1 111 ? 8.009 -0.857 -1.402 1.00 97.62 111 ASP A O 1
ATOM 856 N N . SER A 1 112 ? 7.172 -0.594 0.657 1.00 98.31 112 SER A N 1
ATOM 857 C CA . SER A 1 112 ? 8.406 -0.008 1.199 1.00 98.31 112 SER A CA 1
ATOM 858 C C . SER A 1 112 ? 9.643 -0.845 0.870 1.00 98.31 112 SER A C 1
ATOM 860 O O . SER A 1 112 ? 10.683 -0.304 0.487 1.00 98.31 112 SER A O 1
ATOM 862 N N . TYR A 1 113 ? 9.547 -2.168 1.002 1.00 98.62 113 TYR A N 1
ATOM 863 C CA . TYR A 1 113 ? 10.673 -3.053 0.746 1.00 98.62 113 TYR A CA 1
ATOM 864 C C . TYR A 1 113 ? 10.900 -3.328 -0.746 1.00 98.62 113 TYR A C 1
ATOM 866 O O . TYR A 1 113 ? 11.989 -3.051 -1.247 1.00 98.62 113 TYR A O 1
ATOM 874 N N . PHE A 1 114 ? 9.912 -3.877 -1.454 1.00 98.38 114 PHE A N 1
ATOM 875 C CA . PHE A 1 114 ? 10.060 -4.390 -2.820 1.00 98.38 114 PHE A CA 1
ATOM 876 C C . PHE A 1 114 ? 10.021 -3.296 -3.891 1.00 98.38 114 PHE A C 1
ATOM 878 O O . PHE A 1 114 ? 10.757 -3.413 -4.868 1.00 98.38 114 PHE A O 1
ATOM 885 N N . SER A 1 115 ? 9.231 -2.235 -3.704 1.00 97.50 115 SER A N 1
ATOM 886 C CA . SER A 1 115 ? 9.119 -1.121 -4.660 1.00 97.50 115 SER A CA 1
ATOM 887 C C . SER A 1 115 ? 10.220 -0.074 -4.488 1.00 97.50 115 SER A C 1
ATOM 889 O O . SER A 1 115 ? 10.547 0.650 -5.434 1.00 97.50 115 SER A O 1
ATOM 891 N N . HIS A 1 116 ? 10.797 0.033 -3.285 1.00 98.00 116 HIS A N 1
ATOM 892 C CA . HIS A 1 116 ? 11.662 1.163 -2.941 1.00 98.00 116 HIS A CA 1
ATOM 893 C C . HIS A 1 116 ? 13.020 0.763 -2.376 1.00 98.00 116 HIS A C 1
ATOM 895 O O . HIS A 1 116 ? 14.033 0.952 -3.046 1.00 98.00 116 HIS A O 1
ATOM 901 N N . ILE A 1 117 ? 13.074 0.207 -1.163 1.00 98.56 117 ILE A N 1
ATOM 902 C CA . ILE A 1 117 ? 14.346 -0.047 -0.468 1.00 98.56 117 ILE A CA 1
ATOM 903 C C . ILE A 1 117 ? 15.213 -1.044 -1.240 1.00 98.56 117 ILE A C 1
ATOM 905 O O . ILE A 1 117 ? 16.411 -0.820 -1.406 1.00 98.56 117 ILE A O 1
ATOM 909 N N . LYS A 1 118 ? 14.626 -2.151 -1.703 1.00 98.44 118 LYS A N 1
ATOM 910 C CA . LYS A 1 118 ? 15.343 -3.185 -2.450 1.00 98.44 118 LYS A CA 1
ATOM 911 C C . LYS A 1 118 ? 15.899 -2.626 -3.760 1.00 98.44 118 LYS A C 1
ATOM 913 O O . LYS A 1 118 ? 17.086 -2.786 -4.012 1.00 98.44 118 LYS A O 1
ATOM 918 N N . LEU A 1 119 ? 15.075 -1.929 -4.544 1.00 98.12 119 LEU A N 1
ATOM 919 C CA . LEU A 1 119 ? 15.488 -1.388 -5.843 1.00 98.12 119 LEU A CA 1
ATOM 920 C C . LEU A 1 119 ? 16.528 -0.266 -5.703 1.00 98.12 119 LEU A C 1
ATOM 922 O O . LEU A 1 119 ? 17.467 -0.199 -6.492 1.00 98.12 119 LEU A O 1
ATOM 926 N N . ASP A 1 120 ? 16.426 0.572 -4.667 1.00 97.94 120 ASP A N 1
ATOM 927 C CA . ASP A 1 120 ? 17.469 1.558 -4.360 1.00 97.94 120 ASP A CA 1
ATOM 928 C C . ASP A 1 120 ? 18.806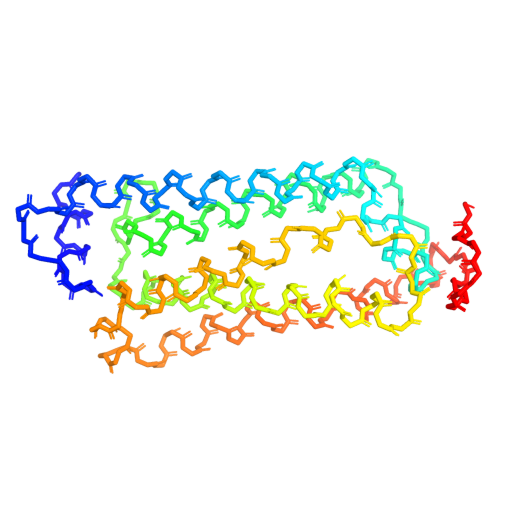 0.889 -4.003 1.00 97.94 120 ASP A C 1
ATOM 930 O O . ASP A 1 120 ? 19.857 1.311 -4.492 1.00 97.94 120 ASP A O 1
ATOM 934 N N . ARG A 1 121 ? 18.772 -0.179 -3.189 1.00 98.19 121 ARG A N 1
ATOM 935 C CA . ARG A 1 121 ? 19.960 -0.985 -2.848 1.00 98.19 121 ARG A CA 1
ATOM 936 C C . ARG A 1 121 ? 20.555 -1.693 -4.058 1.00 98.19 121 ARG A C 1
ATOM 938 O O . ARG A 1 121 ? 21.761 -1.900 -4.094 1.00 98.19 121 ARG A O 1
ATOM 945 N N . GLU A 1 122 ? 19.723 -2.041 -5.030 1.00 98.12 122 GLU A N 1
ATOM 946 C CA . GLU A 1 122 ? 20.148 -2.595 -6.314 1.00 98.12 122 GLU A CA 1
ATOM 947 C C . GLU A 1 122 ? 20.696 -1.524 -7.268 1.00 98.12 122 GLU A C 1
ATOM 949 O O . GLU A 1 122 ? 21.148 -1.887 -8.338 1.00 98.12 122 GLU A O 1
ATOM 954 N N . HIS A 1 123 ? 20.752 -0.244 -6.875 1.00 97.56 123 HIS A N 1
ATOM 955 C CA . HIS A 1 123 ? 21.258 0.895 -7.658 1.00 97.56 123 HIS A CA 1
ATOM 956 C C . HIS A 1 123 ? 20.332 1.414 -8.770 1.00 97.56 123 HIS A C 1
ATOM 958 O O . HIS A 1 123 ? 20.779 2.138 -9.663 1.00 97.56 123 HIS A O 1
ATOM 964 N N . TYR A 1 124 ? 19.028 1.151 -8.684 1.00 97.44 124 TYR A N 1
ATOM 965 C CA . TYR A 1 124 ? 18.029 1.825 -9.515 1.00 97.44 124 TYR A CA 1
ATOM 966 C C . TYR A 1 124 ? 17.673 3.192 -8.915 1.00 97.44 124 TYR A C 1
ATOM 968 O O . TYR A 1 124 ? 16.719 3.322 -8.142 1.00 97.44 124 TYR A O 1
ATOM 976 N N . ARG A 1 125 ? 18.465 4.225 -9.232 1.00 95.94 125 ARG A N 1
ATOM 977 C CA . ARG A 1 125 ? 18.380 5.560 -8.610 1.00 95.94 125 ARG A CA 1
ATOM 978 C C . ARG A 1 125 ? 18.147 6.695 -9.618 1.00 95.94 125 ARG A C 1
ATOM 980 O O . ARG A 1 125 ? 18.687 6.633 -10.718 1.00 95.94 125 ARG A O 1
ATOM 987 N N . PRO A 1 126 ? 17.435 7.773 -9.229 1.00 95.62 126 PRO A N 1
ATOM 988 C CA . PRO A 1 126 ? 16.718 7.946 -7.959 1.00 95.62 126 PRO A CA 1
ATOM 989 C C . PRO A 1 126 ? 15.393 7.163 -7.932 1.00 95.62 126 PRO A C 1
ATOM 991 O O . PRO A 1 126 ? 14.711 7.070 -8.949 1.00 95.62 126 PRO A O 1
ATOM 994 N N . ASN A 1 127 ? 15.007 6.630 -6.766 1.00 97.19 127 ASN A N 1
ATOM 995 C CA . ASN A 1 127 ? 13.711 5.969 -6.586 1.00 97.19 127 ASN A CA 1
ATOM 996 C C . ASN A 1 127 ? 12.638 6.985 -6.114 1.00 97.19 127 ASN A C 1
ATOM 998 O O . ASN A 1 127 ? 12.810 7.576 -5.042 1.00 97.19 127 ASN A O 1
ATOM 1002 N N . PRO A 1 128 ? 11.534 7.182 -6.866 1.00 95.00 128 PRO A N 1
ATOM 1003 C CA . PRO A 1 128 ? 10.517 8.199 -6.572 1.00 95.00 128 PRO A CA 1
ATOM 1004 C C . PRO A 1 128 ? 9.844 8.116 -5.196 1.00 95.00 128 PRO A C 1
ATOM 1006 O O . PRO A 1 128 ? 9.530 9.154 -4.617 1.00 95.00 128 PRO A O 1
ATOM 1009 N N . GLY A 1 129 ? 9.606 6.908 -4.679 1.00 95.50 129 GLY A N 1
ATOM 1010 C CA . GLY A 1 129 ? 8.833 6.694 -3.448 1.00 95.50 129 GLY A CA 1
ATOM 1011 C C . GLY A 1 129 ? 9.685 6.501 -2.193 1.00 95.50 129 GLY A C 1
ATOM 1012 O O . GLY A 1 129 ? 9.160 6.533 -1.080 1.00 95.50 129 GLY A O 1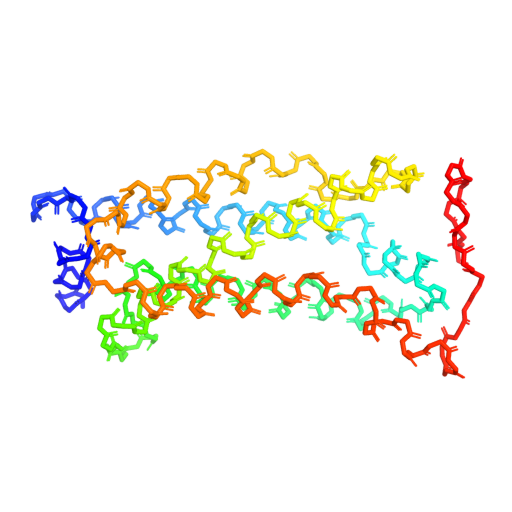
ATOM 1013 N N . LEU A 1 130 ? 11.012 6.377 -2.330 1.00 97.31 130 LEU A N 1
ATOM 1014 C CA . LEU A 1 130 ? 11.909 5.992 -1.232 1.00 97.31 130 LEU A CA 1
ATOM 1015 C C . LEU A 1 130 ? 11.780 6.880 0.013 1.00 97.31 130 LEU A C 1
ATOM 1017 O O . LEU A 1 130 ? 11.770 6.377 1.136 1.00 97.31 130 LEU A O 1
ATOM 1021 N N . SER A 1 131 ? 11.636 8.194 -0.174 1.00 97.19 131 SER A N 1
ATOM 1022 C CA . SER A 1 131 ? 11.556 9.146 0.942 1.00 97.19 131 SER A CA 1
ATOM 1023 C C . SER A 1 131 ? 10.316 8.976 1.830 1.00 97.19 131 SER A C 1
ATOM 1025 O O . SER A 1 131 ? 10.327 9.417 2.978 1.00 97.19 131 SER A O 1
ATOM 1027 N N . SER A 1 132 ? 9.260 8.327 1.326 1.00 96.81 132 SER A N 1
ATOM 1028 C CA . SER A 1 132 ? 8.029 8.088 2.087 1.00 96.81 132 SER A CA 1
ATOM 1029 C C . SER A 1 132 ? 8.008 6.763 2.854 1.00 96.81 132 SER A C 1
ATOM 1031 O O . SER A 1 132 ? 7.180 6.586 3.749 1.00 96.81 132 SER A O 1
ATOM 1033 N N . THR A 1 133 ? 8.952 5.861 2.564 1.00 97.56 133 THR A N 1
ATOM 1034 C CA . THR A 1 133 ? 9.028 4.526 3.180 1.00 97.56 133 THR A CA 1
ATOM 1035 C C . THR A 1 133 ? 9.054 4.534 4.713 1.00 97.56 133 THR A C 1
ATOM 1037 O O . THR A 1 133 ? 8.350 3.709 5.302 1.00 97.56 133 THR A O 1
ATOM 1040 N N . PRO A 1 134 ? 9.738 5.468 5.418 1.00 98.00 134 PRO A N 1
ATOM 1041 C CA . PRO A 1 134 ? 9.702 5.467 6.879 1.00 98.00 134 PRO A CA 1
ATOM 1042 C C . PRO A 1 134 ? 8.297 5.722 7.433 1.00 98.00 134 PRO A C 1
ATOM 1044 O O . PRO A 1 134 ? 7.927 5.143 8.452 1.00 98.00 134 PRO A O 1
ATOM 1047 N N . TYR A 1 135 ? 7.491 6.545 6.754 1.00 97.56 135 TYR A N 1
ATOM 1048 C CA . TYR A 1 135 ? 6.132 6.848 7.200 1.00 97.56 135 TYR A CA 1
ATOM 1049 C C . TYR A 1 135 ? 5.183 5.669 6.986 1.00 97.56 135 TYR A C 1
ATOM 1051 O O . TYR A 1 135 ? 4.334 5.415 7.834 1.00 97.56 135 TYR A O 1
ATOM 1059 N N . TYR A 1 136 ? 5.353 4.916 5.898 1.00 96.56 136 TYR A N 1
ATOM 1060 C CA . TYR A 1 136 ? 4.589 3.692 5.639 1.00 96.56 136 TYR A CA 1
ATOM 1061 C C . TYR A 1 136 ? 4.879 2.612 6.681 1.00 96.56 136 TYR A C 1
ATOM 1063 O O . TYR A 1 136 ? 3.955 1.996 7.212 1.00 96.56 136 TYR A O 1
ATOM 1071 N N . ILE A 1 137 ? 6.152 2.427 7.036 1.00 98.12 137 ILE A N 1
ATOM 1072 C CA . ILE A 1 137 ? 6.547 1.509 8.109 1.00 98.12 137 ILE A CA 1
ATOM 1073 C C . ILE A 1 137 ? 5.973 1.977 9.455 1.00 98.12 137 ILE A C 1
ATOM 1075 O O . ILE A 1 137 ? 5.424 1.164 10.198 1.00 98.12 137 ILE A O 1
ATOM 1079 N N . ALA A 1 138 ? 6.041 3.277 9.758 1.00 98.19 138 ALA A N 1
ATOM 1080 C CA . ALA A 1 138 ? 5.467 3.831 10.983 1.00 98.19 138 ALA A CA 1
ATOM 1081 C C . ALA A 1 138 ? 3.940 3.638 11.054 1.00 98.19 138 ALA A C 1
ATOM 1083 O O . ALA A 1 138 ? 3.425 3.265 12.106 1.00 98.19 138 ALA A O 1
ATOM 1084 N N . GLU A 1 139 ? 3.221 3.829 9.944 1.00 97.94 139 GLU A N 1
ATOM 1085 C CA . GLU A 1 139 ? 1.779 3.566 9.860 1.00 97.94 139 GLU A CA 1
ATOM 1086 C C . GLU A 1 139 ? 1.460 2.087 10.087 1.00 97.94 139 GLU A C 1
ATOM 1088 O O . GLU A 1 139 ? 0.566 1.766 10.867 1.00 97.94 139 GLU A O 1
ATOM 1093 N N . ALA A 1 140 ? 2.211 1.176 9.465 1.00 98.44 140 ALA A N 1
ATOM 1094 C CA . ALA A 1 140 ? 2.026 -0.260 9.657 1.00 98.44 140 ALA A CA 1
ATOM 1095 C C . ALA A 1 140 ? 2.221 -0.672 11.128 1.00 98.44 140 ALA A C 1
ATOM 1097 O O . ALA A 1 140 ? 1.426 -1.448 11.664 1.00 98.44 140 ALA A O 1
ATOM 1098 N N . ILE A 1 141 ? 3.238 -0.119 11.800 1.00 98.56 141 ILE A N 1
ATOM 1099 C CA . ILE A 1 141 ? 3.486 -0.340 13.233 1.00 98.56 141 ILE A CA 1
ATOM 1100 C C . ILE A 1 141 ? 2.338 0.235 14.069 1.00 98.56 141 ILE A C 1
ATOM 1102 O O . ILE A 1 141 ? 1.814 -0.456 14.940 1.00 98.56 141 ILE A O 1
ATOM 1106 N N . LEU A 1 142 ? 1.915 1.471 13.786 1.00 98.19 142 LEU A N 1
ATOM 1107 C CA . LEU A 1 142 ? 0.808 2.122 14.485 1.00 98.19 142 LEU A CA 1
ATOM 1108 C C . LEU A 1 142 ? -0.478 1.295 14.383 1.00 98.19 142 LEU A C 1
ATOM 1110 O O . LEU A 1 142 ? -1.102 1.024 15.405 1.00 98.19 142 LEU A O 1
ATOM 1114 N N . LEU A 1 143 ? -0.857 0.855 13.180 1.00 98.12 143 LEU A N 1
ATOM 1115 C CA . LEU A 1 143 ? -2.046 0.026 12.973 1.00 98.12 143 LEU A CA 1
ATOM 1116 C C . LEU A 1 143 ? -1.924 -1.329 13.676 1.00 98.12 143 LEU A C 1
ATOM 1118 O O . LEU A 1 143 ? -2.882 -1.765 14.307 1.00 98.12 143 LEU A O 1
ATOM 1122 N N . SER A 1 144 ? -0.744 -1.957 13.639 1.00 98.38 144 SER A N 1
ATOM 1123 C CA . SER A 1 144 ? -0.495 -3.215 14.356 1.00 98.38 144 SER A CA 1
ATOM 1124 C C . SER A 1 144 ? -0.690 -3.064 15.864 1.00 98.38 144 SER A C 1
ATOM 1126 O O . SER A 1 144 ? -1.248 -3.954 16.495 1.00 98.38 144 SER A O 1
ATOM 1128 N N . ILE A 1 145 ? -0.262 -1.935 16.440 1.00 98.19 145 ILE A N 1
ATOM 1129 C CA . ILE A 1 145 ? -0.457 -1.632 17.861 1.00 98.19 145 ILE A CA 1
ATOM 1130 C C . ILE A 1 145 ? -1.937 -1.365 18.137 1.00 98.19 145 ILE A C 1
ATOM 1132 O O . ILE A 1 145 ? -2.523 -2.029 18.986 1.00 98.19 145 ILE A O 1
ATOM 1136 N N . VAL A 1 146 ? -2.551 -0.425 17.410 1.00 97.56 146 VAL A N 1
ATOM 1137 C CA . VAL A 1 146 ? -3.936 0.021 17.636 1.00 97.56 146 VAL A CA 1
ATOM 1138 C C . VAL A 1 146 ? -4.933 -1.130 17.549 1.00 97.56 146 VAL A C 1
ATOM 1140 O O . VAL A 1 146 ? -5.807 -1.24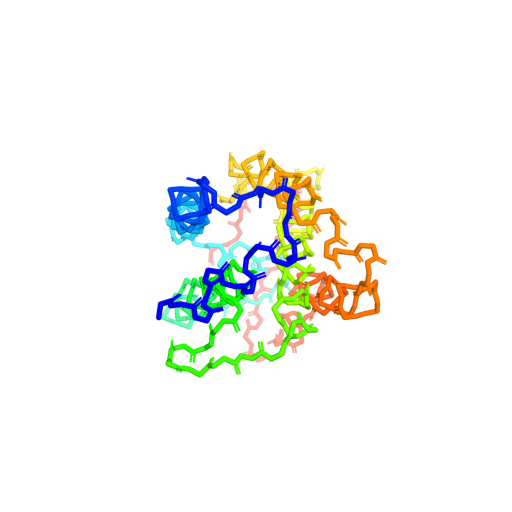0 18.410 1.00 97.56 146 VAL A O 1
ATOM 1143 N N . PHE A 1 147 ? -4.789 -1.981 16.534 1.00 97.88 147 PHE A N 1
ATOM 1144 C CA . PHE A 1 147 ? -5.683 -3.103 16.259 1.00 97.88 147 PHE A CA 1
ATOM 1145 C C . PHE A 1 147 ? -5.205 -4.417 16.886 1.00 97.88 147 PHE A C 1
ATOM 1147 O O . PHE A 1 147 ? -5.768 -5.464 16.579 1.00 97.88 147 PHE A O 1
ATOM 1154 N N . PHE A 1 148 ? -4.189 -4.396 17.761 1.00 98.12 148 PHE A N 1
ATOM 1155 C CA . PHE A 1 148 ? -3.619 -5.613 18.343 1.00 98.12 148 PHE A CA 1
ATOM 1156 C C . PHE A 1 148 ? -4.678 -6.568 18.933 1.00 98.12 148 PHE A C 1
ATOM 1158 O O . PHE A 1 148 ? -4.623 -7.746 18.578 1.00 98.12 148 PHE A O 1
ATOM 1165 N N . PRO A 1 149 ? -5.675 -6.111 19.729 1.00 97.19 149 PRO A N 1
ATOM 1166 C CA . PRO A 1 149 ? -6.727 -6.992 20.247 1.00 97.19 149 PRO A CA 1
ATOM 1167 C C . PRO A 1 149 ? -7.554 -7.660 19.138 1.00 97.19 149 PRO A C 1
ATOM 1169 O O . PRO A 1 149 ? -7.708 -8.876 19.119 1.00 97.19 149 PRO A O 1
ATOM 1172 N N . GLY A 1 150 ? -8.019 -6.894 18.146 1.00 97.38 150 GLY A N 1
ATOM 1173 C CA . GLY A 1 150 ? -8.767 -7.465 17.027 1.00 97.38 150 GLY A CA 1
ATOM 1174 C C . GLY A 1 150 ? -7.926 -8.428 16.185 1.00 97.38 150 GLY A C 1
ATOM 1175 O O . GLY A 1 150 ? -8.434 -9.451 15.725 1.00 97.38 150 GLY A O 1
ATOM 1176 N N . ILE A 1 151 ? -6.632 -8.131 16.010 1.00 98.31 151 ILE A N 1
ATOM 1177 C CA . ILE A 1 151 ? -5.699 -8.964 15.246 1.00 98.31 151 ILE A CA 1
ATOM 1178 C C . ILE A 1 151 ? -5.531 -10.341 15.888 1.00 98.31 151 ILE A C 1
ATOM 1180 O O . ILE A 1 151 ? -5.642 -11.341 15.178 1.00 98.31 151 ILE A O 1
ATOM 1184 N N . ILE A 1 152 ? -5.288 -10.411 17.201 1.00 98.19 152 ILE A N 1
ATOM 1185 C CA . ILE A 1 152 ? -5.103 -11.698 17.892 1.00 98.19 152 ILE A CA 1
ATOM 1186 C C . ILE A 1 152 ? -6.372 -12.560 17.847 1.00 98.19 152 ILE A C 1
ATOM 1188 O O . ILE A 1 152 ? -6.269 -13.778 17.712 1.00 98.19 152 ILE A O 1
ATOM 1192 N N . ASP A 1 153 ? -7.549 -11.933 17.845 1.00 97.56 153 ASP A N 1
ATOM 1193 C CA . ASP A 1 153 ? -8.837 -12.630 17.782 1.00 97.56 153 ASP A CA 1
ATOM 1194 C C . ASP A 1 153 ? -9.229 -13.047 16.350 1.00 97.56 153 ASP A C 1
ATOM 1196 O O . ASP A 1 153 ? -10.107 -13.888 16.158 1.00 97.56 153 ASP A O 1
ATOM 1200 N N . ASN A 1 154 ? -8.586 -12.483 15.318 1.00 97.81 154 ASN A N 1
ATOM 1201 C CA . ASN A 1 154 ? -8.920 -12.707 13.904 1.00 97.81 154 ASN A CA 1
ATOM 1202 C C . ASN A 1 154 ? -7.670 -12.913 13.032 1.00 97.81 154 ASN A C 1
ATOM 1204 O O . ASN A 1 154 ? -7.547 -12.341 11.944 1.00 97.81 154 ASN A O 1
ATOM 1208 N N . LEU A 1 155 ? -6.747 -13.767 13.482 1.00 98.12 155 LEU A N 1
ATOM 1209 C CA . LEU A 1 155 ? -5.464 -13.993 12.807 1.00 98.12 155 LEU A CA 1
ATOM 1210 C C . LEU A 1 155 ? -5.607 -14.391 11.335 1.00 98.12 155 LEU A C 1
ATOM 1212 O O . LEU A 1 155 ? -4.866 -13.887 10.496 1.00 98.12 155 LEU A O 1
ATOM 1216 N N . LEU A 1 156 ? -6.551 -15.280 11.004 1.00 98.25 156 LEU A N 1
ATOM 1217 C CA . LEU A 1 156 ? -6.700 -15.774 9.634 1.00 98.25 156 LEU A CA 1
ATOM 1218 C C . LEU A 1 156 ? -7.102 -14.654 8.651 1.00 98.25 156 LEU A C 1
ATOM 1220 O O . LEU A 1 156 ? -6.374 -14.469 7.675 1.00 98.25 156 LEU A O 1
ATOM 1224 N N . PRO A 1 157 ? -8.182 -13.873 8.874 1.00 98.50 157 PRO A N 1
ATOM 1225 C CA . PRO A 1 157 ? -8.497 -12.736 8.010 1.00 98.50 157 PRO A CA 1
ATOM 1226 C C . PRO A 1 157 ? -7.347 -11.736 7.866 1.00 98.50 157 PRO A C 1
ATOM 1228 O O . PRO A 1 157 ? -7.024 -11.347 6.744 1.00 98.50 157 PRO A O 1
ATOM 1231 N N . VAL A 1 158 ? -6.693 -11.365 8.973 1.00 98.69 158 VAL A N 1
ATOM 1232 C CA . VAL A 1 158 ? -5.556 -10.428 8.963 1.00 98.69 158 VAL A CA 1
ATOM 1233 C C . VAL A 1 158 ? -4.407 -10.983 8.126 1.00 98.69 158 VAL A C 1
ATOM 1235 O O . VAL A 1 158 ? -3.860 -10.279 7.280 1.00 98.69 158 VAL A O 1
ATOM 1238 N N . PHE A 1 159 ? -4.060 -12.255 8.318 1.00 98.62 159 PHE A N 1
ATOM 1239 C CA . PHE A 1 159 ? -2.993 -12.918 7.578 1.00 98.62 159 PHE A CA 1
ATOM 1240 C C . PHE A 1 159 ? -3.293 -12.998 6.079 1.00 98.62 159 PHE A C 1
ATOM 1242 O O . PHE A 1 159 ? -2.428 -12.684 5.265 1.00 98.62 159 PHE A O 1
ATOM 1249 N N . LEU A 1 160 ? -4.523 -13.358 5.698 1.00 98.56 160 LEU A N 1
ATOM 1250 C CA . LEU A 1 160 ? -4.939 -13.386 4.294 1.00 98.56 160 LEU A CA 1
ATOM 1251 C C . LEU A 1 160 ? -4.893 -11.991 3.664 1.00 98.56 160 LEU A C 1
ATOM 1253 O O . LEU A 1 160 ? -4.386 -11.841 2.552 1.00 98.56 160 LEU A O 1
ATOM 1257 N N . GLY A 1 161 ? -5.354 -10.968 4.387 1.00 98.62 161 GLY A N 1
ATOM 1258 C CA . GLY A 1 161 ? -5.231 -9.573 3.975 1.00 98.62 161 GLY A CA 1
ATOM 1259 C C . GLY A 1 161 ? -3.776 -9.182 3.734 1.00 98.62 161 GLY A C 1
ATOM 1260 O O . GLY A 1 161 ? -3.433 -8.745 2.636 1.00 98.62 161 GLY A O 1
ATOM 1261 N N . PHE A 1 162 ? -2.912 -9.428 4.721 1.00 98.69 162 PHE A N 1
ATOM 1262 C CA . PHE A 1 162 ? -1.476 -9.159 4.656 1.00 98.69 162 PHE A CA 1
ATOM 1263 C C . PHE A 1 162 ? -0.801 -9.841 3.465 1.00 98.69 162 PHE A C 1
ATOM 1265 O O . PHE A 1 162 ? -0.068 -9.196 2.716 1.00 98.69 162 PHE A O 1
ATOM 1272 N N . LEU A 1 163 ? -1.066 -11.135 3.261 1.00 98.38 163 LEU A N 1
ATOM 1273 C CA . LEU A 1 163 ? -0.512 -11.878 2.135 1.00 98.38 163 LEU A CA 1
ATOM 1274 C C . LEU A 1 163 ? -1.016 -11.344 0.796 1.00 98.38 163 LEU A C 1
ATOM 1276 O O . LEU A 1 163 ? -0.226 -11.221 -0.135 1.00 98.38 163 LEU A O 1
ATOM 1280 N N . SER A 1 164 ? -2.308 -11.029 0.685 1.00 97.75 164 SER A N 1
ATOM 1281 C CA . SER A 1 164 ? -2.906 -10.614 -0.587 1.00 97.75 164 SER A CA 1
ATOM 1282 C C . SER A 1 164 ? -2.254 -9.349 -1.152 1.00 97.75 164 SER A C 1
ATOM 1284 O O . SER A 1 164 ? -1.869 -9.321 -2.321 1.00 97.75 164 SER A O 1
ATOM 1286 N N . THR A 1 165 ? -2.050 -8.326 -0.320 1.00 96.94 165 THR A N 1
ATOM 1287 C CA . THR A 1 165 ? -1.391 -7.085 -0.738 1.00 96.94 165 THR A CA 1
ATOM 1288 C C . THR A 1 165 ? 0.123 -7.227 -0.761 1.00 96.94 165 THR A C 1
ATOM 1290 O O . THR A 1 165 ? 0.756 -6.694 -1.665 1.00 96.94 165 THR A O 1
ATOM 1293 N N . GLY A 1 166 ? 0.707 -8.010 0.151 1.00 96.88 166 GLY A N 1
ATOM 1294 C CA . GLY A 1 166 ? 2.132 -8.332 0.128 1.00 96.88 166 GLY A CA 1
ATOM 1295 C C . GLY A 1 166 ? 2.572 -8.953 -1.201 1.00 96.88 166 GLY A C 1
ATOM 1296 O O . GLY A 1 166 ? 3.553 -8.524 -1.810 1.00 96.88 166 GLY A O 1
ATOM 1297 N N . LEU A 1 167 ? 1.804 -9.930 -1.688 1.00 97.38 167 LEU A N 1
ATOM 1298 C CA . LEU A 1 167 ? 2.038 -10.570 -2.979 1.00 97.38 167 LEU A CA 1
ATOM 1299 C C . LEU A 1 167 ? 1.823 -9.610 -4.149 1.00 97.38 167 LEU A C 1
ATOM 1301 O O . LEU A 1 167 ? 2.578 -9.683 -5.115 1.00 97.38 167 LEU A O 1
ATOM 1305 N N . LEU A 1 168 ? 0.849 -8.695 -4.067 1.00 95.38 168 LEU A N 1
ATOM 1306 C CA . LEU A 1 168 ? 0.607 -7.707 -5.121 1.00 95.38 168 LEU A CA 1
ATOM 1307 C C . LEU A 1 168 ? 1.882 -6.913 -5.434 1.00 95.38 168 LEU A C 1
ATOM 1309 O O . LEU A 1 168 ? 2.275 -6.863 -6.597 1.00 95.38 168 LEU A O 1
ATOM 1313 N N . PHE A 1 169 ? 2.570 -6.377 -4.420 1.00 95.38 169 PHE A N 1
ATOM 1314 C CA . PHE A 1 169 ? 3.799 -5.594 -4.619 1.00 95.38 169 PHE A CA 1
ATOM 1315 C C . PHE A 1 169 ? 4.998 -6.440 -5.063 1.00 95.38 169 PHE A C 1
ATOM 1317 O O . PHE A 1 169 ? 5.778 -6.002 -5.907 1.00 95.38 169 PHE A O 1
ATOM 1324 N N . ILE A 1 170 ? 5.115 -7.683 -4.584 1.00 96.94 170 ILE A N 1
ATOM 1325 C CA . ILE A 1 170 ? 6.137 -8.629 -5.071 1.00 96.94 170 ILE A CA 1
ATOM 1326 C C . ILE A 1 170 ? 5.970 -8.892 -6.575 1.00 96.94 170 ILE A C 1
ATOM 1328 O O . ILE A 1 170 ? 6.954 -9.035 -7.305 1.00 96.94 170 ILE A O 1
ATOM 1332 N N . LEU A 1 171 ? 4.724 -8.960 -7.044 1.00 97.75 171 LEU A N 1
ATOM 1333 C CA . LEU A 1 171 ? 4.393 -9.338 -8.412 1.00 97.75 171 LEU A CA 1
ATOM 1334 C C . LEU A 1 171 ? 4.395 -8.169 -9.406 1.00 97.75 171 LEU A C 1
ATOM 1336 O O . LEU A 1 171 ? 4.369 -8.442 -10.605 1.00 97.75 171 LEU A O 1
ATOM 1340 N N . VAL A 1 172 ? 4.492 -6.905 -8.971 1.00 96.69 172 VAL A N 1
ATOM 1341 C CA . VAL A 1 172 ? 4.447 -5.729 -9.868 1.00 96.69 172 VAL A CA 1
ATOM 1342 C C . VAL A 1 172 ? 5.453 -5.844 -11.018 1.00 96.69 172 VAL A C 1
ATOM 1344 O O . VAL A 1 172 ? 5.059 -5.817 -12.184 1.00 96.69 172 VAL A O 1
ATOM 1347 N N . LEU A 1 173 ? 6.747 -6.014 -10.723 1.00 97.62 173 LEU A N 1
ATOM 1348 C CA . LEU A 1 173 ? 7.785 -6.088 -11.760 1.00 97.62 173 LEU A CA 1
ATOM 1349 C C . LEU A 1 173 ? 7.660 -7.336 -12.654 1.00 97.62 173 LEU A C 1
ATOM 1351 O O . LEU A 1 173 ? 7.711 -7.172 -13.877 1.00 97.62 173 LEU A O 1
ATOM 1355 N N . PRO A 1 174 ? 7.465 -8.561 -12.114 1.00 97.75 174 PRO A N 1
ATOM 1356 C CA . PRO A 1 174 ? 7.186 -9.736 -12.938 1.00 97.75 174 PRO A CA 1
ATOM 1357 C C . PRO A 1 174 ? 6.002 -9.540 -13.888 1.00 97.75 174 PRO A C 1
ATOM 1359 O O . PRO A 1 174 ? 6.126 -9.835 -15.074 1.00 97.75 174 PRO A O 1
ATOM 1362 N N . VAL A 1 175 ? 4.884 -9.000 -13.390 1.00 97.31 175 VAL A N 1
ATOM 1363 C CA . VAL A 1 175 ? 3.665 -8.777 -14.179 1.00 97.31 175 VAL A CA 1
ATOM 1364 C C . VAL A 1 175 ? 3.903 -7.746 -15.275 1.00 97.31 175 VAL A C 1
ATOM 1366 O O . VAL A 1 175 ? 3.541 -8.007 -16.419 1.00 97.31 175 VAL A O 1
ATOM 1369 N N . ILE A 1 176 ? 4.564 -6.620 -14.981 1.00 97.56 176 ILE A N 1
ATOM 1370 C CA . ILE A 1 176 ? 4.959 -5.654 -16.018 1.00 97.56 176 ILE A CA 1
ATOM 1371 C C . ILE A 1 176 ? 5.840 -6.348 -17.064 1.00 97.56 176 ILE A C 1
ATOM 1373 O O . ILE A 1 176 ? 5.608 -6.195 -18.260 1.00 97.56 176 ILE A O 1
ATOM 1377 N N . GLY A 1 177 ? 6.806 -7.163 -16.631 1.00 96.75 177 GLY A N 1
ATOM 1378 C CA . GLY A 1 177 ? 7.725 -7.890 -17.508 1.00 96.75 177 GLY A CA 1
ATOM 1379 C C . GLY A 1 177 ? 7.046 -8.821 -18.519 1.00 96.75 177 GLY A C 1
ATOM 1380 O O . GLY A 1 177 ? 7.588 -9.009 -19.611 1.00 96.75 177 GLY A O 1
ATOM 1381 N N . LEU A 1 178 ? 5.849 -9.342 -18.219 1.00 97.06 178 LEU A N 1
ATOM 1382 C CA . LEU A 1 178 ? 5.065 -10.154 -19.161 1.00 97.06 178 LEU A CA 1
ATOM 1383 C C . LEU A 1 178 ? 4.669 -9.373 -20.426 1.00 97.06 178 LEU A C 1
ATOM 1385 O O . LEU A 1 178 ? 4.519 -9.965 -21.493 1.00 97.06 178 LEU A O 1
ATOM 1389 N N . PHE A 1 179 ? 4.563 -8.044 -20.349 1.00 95.81 179 PHE A N 1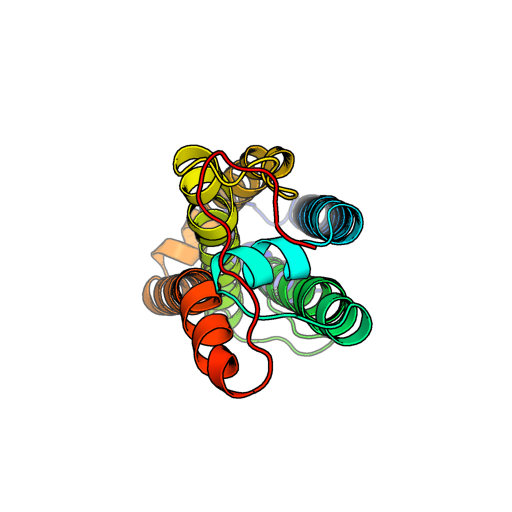
ATOM 1390 C CA . PHE A 1 179 ? 4.169 -7.191 -21.475 1.00 95.81 179 PHE A CA 1
ATOM 1391 C C . PHE A 1 179 ? 5.334 -6.785 -22.390 1.00 95.81 179 PHE A C 1
ATOM 1393 O O . PHE A 1 179 ? 5.133 -6.056 -23.366 1.00 95.81 179 PHE A O 1
ATOM 1400 N N . ARG A 1 180 ? 6.553 -7.282 -22.137 1.00 94.12 180 ARG A N 1
ATOM 1401 C CA . ARG A 1 180 ? 7.747 -6.941 -22.929 1.00 94.12 180 ARG A CA 1
ATOM 1402 C C . ARG A 1 180 ? 7.623 -7.285 -24.413 1.00 94.12 180 ARG A C 1
ATOM 1404 O O . ARG A 1 180 ? 8.172 -6.564 -25.236 1.00 94.12 180 ARG A O 1
ATOM 1411 N N . GLY A 1 181 ? 6.892 -8.340 -24.769 1.00 92.00 181 GLY A N 1
ATOM 1412 C CA . GLY A 1 181 ? 6.674 -8.703 -26.176 1.00 92.00 181 GLY A CA 1
ATOM 1413 C C . GLY A 1 181 ? 5.841 -7.684 -26.965 1.00 92.00 181 GLY A C 1
ATOM 1414 O O . GLY A 1 181 ? 5.934 -7.646 -28.185 1.00 92.00 181 GLY A O 1
ATOM 1415 N N . VAL A 1 182 ? 5.046 -6.855 -26.279 1.00 93.69 182 VAL A N 1
ATOM 1416 C CA . VAL A 1 182 ? 4.111 -5.904 -26.905 1.00 93.69 182 VAL A CA 1
ATOM 1417 C C . VAL A 1 182 ? 4.626 -4.468 -26.821 1.00 93.69 182 VAL A C 1
ATOM 1419 O O . VAL A 1 182 ? 4.491 -3.707 -27.773 1.00 93.69 182 VAL A O 1
ATOM 1422 N N . ALA A 1 183 ? 5.228 -4.097 -25.692 1.00 92.19 183 ALA A N 1
ATOM 1423 C CA . ALA A 1 183 ? 5.679 -2.733 -25.415 1.00 92.19 183 ALA A CA 1
ATOM 1424 C C . ALA A 1 183 ? 7.143 -2.700 -24.947 1.00 92.19 183 ALA A C 1
ATOM 1426 O O . ALA A 1 183 ? 7.498 -1.949 -24.042 1.00 92.19 183 ALA A O 1
ATOM 1427 N N . GLY A 1 184 ? 7.990 -3.559 -25.512 1.00 91.94 184 GLY A N 1
ATOM 1428 C CA . GLY A 1 184 ? 9.384 -3.696 -25.105 1.00 91.94 184 GLY A CA 1
ATOM 1429 C C . GLY A 1 184 ? 10.204 -2.416 -25.275 1.00 91.94 184 GLY A C 1
ATOM 1430 O O . GLY A 1 184 ? 10.023 -1.659 -26.226 1.00 91.94 184 GLY A O 1
ATOM 1431 N N . GLN A 1 185 ? 11.140 -2.208 -24.355 1.00 93.94 185 GLN A N 1
ATOM 1432 C CA . GLN A 1 185 ? 12.205 -1.211 -24.453 1.00 93.94 185 GLN A CA 1
ATOM 1433 C C . GLN A 1 185 ? 13.510 -1.774 -23.875 1.00 93.94 185 GLN A C 1
ATOM 1435 O O . GLN A 1 185 ? 13.543 -2.900 -23.359 1.00 93.94 185 GLN A O 1
ATOM 1440 N N . GLU A 1 186 ? 14.586 -0.995 -23.969 1.00 93.88 186 GLU A N 1
ATOM 1441 C CA . GLU A 1 186 ? 15.845 -1.308 -23.299 1.00 93.88 186 GLU A CA 1
ATOM 1442 C C . GLU A 1 186 ? 15.630 -1.417 -21.783 1.00 93.88 186 GLU A C 1
ATOM 1444 O O . GLU A 1 186 ? 14.912 -0.617 -21.176 1.00 93.88 186 GLU A O 1
ATOM 1449 N N . ARG A 1 187 ? 16.209 -2.458 -21.177 1.00 96.00 187 ARG A N 1
ATOM 1450 C CA . ARG A 1 187 ? 16.169 -2.618 -19.724 1.00 96.00 187 ARG A CA 1
ATOM 1451 C C . ARG A 1 187 ? 17.171 -1.674 -19.097 1.00 96.00 187 ARG A C 1
ATOM 1453 O O . ARG A 1 187 ? 18.290 -1.549 -19.574 1.00 96.00 187 ARG A O 1
ATOM 1460 N N . TRP A 1 188 ? 16.775 -1.074 -17.989 1.00 97.69 188 TRP A N 1
ATOM 1461 C CA . TRP A 1 188 ? 17.686 -0.274 -17.202 1.00 97.69 188 TRP A CA 1
ATOM 1462 C C . TRP A 1 188 ? 18.750 -1.166 -16.556 1.00 97.69 188 TRP A C 1
ATOM 1464 O O . TRP A 1 188 ? 18.424 -2.084 -15.796 1.00 97.69 188 TRP A O 1
ATOM 1474 N N . ASN A 1 189 ? 20.017 -0.885 -16.851 1.00 96.62 189 ASN A N 1
ATOM 1475 C CA . ASN A 1 189 ? 21.140 -1.464 -16.130 1.00 96.62 189 ASN A CA 1
ATOM 1476 C C . ASN A 1 189 ? 21.343 -0.710 -14.807 1.00 96.62 189 ASN A C 1
ATOM 1478 O O . ASN A 1 189 ? 21.428 0.523 -14.812 1.00 96.62 189 ASN A O 1
ATOM 1482 N N . PRO A 1 190 ? 21.427 -1.411 -13.667 1.00 96.00 190 PRO A N 1
ATOM 1483 C CA . PRO A 1 190 ? 21.614 -0.744 -12.390 1.00 96.00 190 PRO A CA 1
ATOM 1484 C C . PRO A 1 190 ? 22.885 0.114 -12.333 1.00 96.00 190 PRO A C 1
ATOM 1486 O O . PRO A 1 190 ? 23.943 -0.299 -12.800 1.00 96.00 190 PRO A O 1
ATOM 1489 N N . GLY A 1 191 ? 22.784 1.305 -11.735 1.00 94.69 191 GLY A N 1
ATOM 1490 C CA . GLY A 1 191 ? 23.881 2.275 -11.635 1.00 94.69 191 GLY A CA 1
ATOM 1491 C C . GLY A 1 191 ? 24.072 3.183 -12.857 1.00 94.69 191 GLY A C 1
ATOM 1492 O O . GLY A 1 191 ? 24.738 4.211 -12.735 1.00 94.69 191 GLY A O 1
ATOM 1493 N N . GLU A 1 192 ? 23.464 2.865 -14.001 1.00 95.44 192 GLU A N 1
ATOM 1494 C CA . GLU A 1 192 ? 23.443 3.740 -15.180 1.00 95.44 192 GLU A CA 1
ATOM 1495 C C . GLU A 1 192 ? 22.273 4.742 -15.114 1.00 95.44 192 GLU A C 1
ATOM 1497 O O . GLU A 1 192 ? 21.360 4.581 -14.298 1.00 95.44 192 GLU A O 1
ATOM 1502 N N . PRO A 1 193 ? 22.247 5.795 -15.950 1.00 94.50 193 PRO A N 1
ATOM 1503 C CA . PRO A 1 193 ? 21.057 6.625 -16.114 1.00 94.50 193 PRO A CA 1
ATOM 1504 C C . PRO A 1 193 ? 19.864 5.816 -16.646 1.00 94.50 193 PRO A C 1
ATOM 1506 O O . PRO A 1 193 ? 20.025 4.930 -17.482 1.00 94.50 193 PRO A O 1
ATOM 1509 N N . MET A 1 194 ? 18.654 6.144 -16.187 1.00 94.50 194 MET A N 1
ATOM 1510 C CA . MET A 1 194 ? 17.431 5.490 -16.658 1.00 94.50 194 MET A CA 1
ATOM 1511 C C . MET A 1 194 ? 17.224 5.736 -18.169 1.00 94.50 194 MET A C 1
ATOM 1513 O O . MET A 1 194 ? 17.279 6.896 -18.592 1.00 94.50 194 MET A O 1
ATOM 1517 N N . PRO A 1 195 ? 16.941 4.696 -18.978 1.00 88.88 195 PRO A N 1
ATOM 1518 C CA . PRO A 1 195 ? 16.602 4.864 -20.390 1.00 88.88 195 PRO A CA 1
ATOM 1519 C C . PRO A 1 195 ? 15.245 5.581 -20.549 1.00 88.88 195 PRO A C 1
ATOM 1521 O O . PRO A 1 195 ? 14.325 5.357 -19.757 1.00 88.88 195 PRO A O 1
ATOM 1524 N N . PHE A 1 196 ? 15.131 6.461 -21.553 1.00 76.56 196 PHE A N 1
ATOM 1525 C CA . PHE A 1 196 ? 13.956 7.319 -21.802 1.00 76.56 196 PHE A CA 1
ATOM 1526 C C . PHE A 1 196 ? 12.977 6.761 -22.844 1.00 76.56 196 PHE A C 1
ATOM 1528 O O . PHE A 1 196 ? 13.433 6.217 -23.873 1.00 76.56 196 PHE A O 1
#

Secondary structure (DSSP, 8-state):
-HHHHHHHHHHSS--TTSHHHHHHHHHHHHHHHHHHHHHHHHHTTHHHHHHHHHTB---HHHHIIIIIIIHHHHHHHHHHHHHHSEETTEEPPHHHHHHHHHHHHHHHHHIIIIIIIHHHHTT--S-TTGGGHHHHHHHHHHHHHHTHHHHHHTHHHHHHHHHHHHHHHHHHHHHHHHTHHHHB-PPPPTTSPPP-